Protein AF-A0A6C0D1B6-F1 (afdb_monomer)

Mean predicted aligned error: 4.06 Å

Foldseek 3Di:
DALALVLLVCLLVLLLVLLVVLCVLDPDLLSVLVSVLLNLLSVLSVLQNQQRVCVVLDPSQQVSLVSNVCSLLCSLVSSLVSLLVVQPPAPVVLNVVLVVLVVVSVVLVVVLVVVDDRDRHWDADPLFSGIDSCSVVSSPCNVVSSLVSNLSSLCSRRPPNVLSVVVNVLVVVLQVVQVVPGVGHRDHSSSNSSNVVSVVSSCVCVVVVDDD

Sequence (212 aa):
MCVNDTTSLAAFICGIFTIIAMIIIIPSPTIIAIGLIWLWVLFMQLSEYLIWIDQKCGKVNNLGTNMALIFNLTQPIFAYLVLINISTNIPVVYKYSATSVILLYICTILYQMNNNSKFTCIKPSDKCIGLNLDWWNKFKNSGFIYLITLLAIILLLVRPMSIAIFSSLFIIIALLISMKFYSCNSPSMWCLLVVVYPLFLTLFVKILKIKV

Structure (mmCIF, N/CA/C/O backbone):
data_AF-A0A6C0D1B6-F1
#
_entry.id   AF-A0A6C0D1B6-F1
#
loop_
_atom_site.group_PDB
_atom_site.id
_atom_site.type_symbol
_atom_site.label_atom_id
_atom_site.label_alt_id
_atom_site.label_comp_id
_atom_site.label_asym_id
_atom_site.label_entity_id
_atom_site.label_seq_id
_atom_site.pdbx_PDB_ins_code
_atom_site.Cartn_x
_atom_site.Cartn_y
_atom_site.Cartn_z
_atom_site.occupancy
_atom_site.B_iso_or_equiv
_atom_site.auth_seq_id
_atom_site.auth_comp_id
_atom_site.auth_asym_id
_atom_site.auth_atom_id
_atom_site.pdbx_PDB_model_num
ATOM 1 N N . MET A 1 1 ? -12.406 -1.919 5.601 1.00 77.25 1 MET A N 1
ATOM 2 C CA . MET A 1 1 ? -11.834 -2.886 6.475 1.00 77.25 1 MET A CA 1
ATOM 3 C C . MET A 1 1 ? -12.829 -4.007 6.443 1.00 77.25 1 MET A C 1
ATOM 5 O O . MET A 1 1 ? -14.019 -3.778 6.187 1.00 77.25 1 MET A O 1
ATOM 9 N N . CYS A 1 2 ? -12.320 -5.216 6.514 1.00 83.94 2 CYS A N 1
ATOM 10 C CA . CYS A 1 2 ? -13.112 -6.417 6.430 1.00 83.94 2 CYS A CA 1
ATOM 11 C C . CYS A 1 2 ? -14.216 -6.400 7.500 1.00 83.94 2 CYS A C 1
ATOM 13 O O . CYS A 1 2 ? -14.115 -5.739 8.539 1.00 83.94 2 CYS A O 1
ATOM 15 N N . VAL A 1 3 ? -15.292 -7.122 7.208 1.00 87.62 3 VAL A N 1
ATOM 16 C CA . VAL A 1 3 ? -16.529 -7.112 8.000 1.00 87.62 3 VAL A CA 1
ATOM 17 C C . VAL A 1 3 ? -16.472 -8.001 9.244 1.00 87.62 3 VAL A C 1
ATOM 19 O O . VAL A 1 3 ? -17.311 -7.853 10.120 1.00 87.62 3 VAL A O 1
ATOM 22 N N . ASN A 1 4 ? -15.512 -8.927 9.320 1.00 90.56 4 ASN A N 1
ATOM 23 C CA . ASN A 1 4 ? -15.282 -9.811 10.463 1.00 90.56 4 ASN A CA 1
ATOM 24 C C . ASN A 1 4 ? -13.862 -10.407 10.419 1.00 90.56 4 ASN A C 1
ATOM 26 O O . ASN A 1 4 ? -13.153 -10.275 9.414 1.00 90.56 4 ASN A O 1
ATOM 30 N N . ASP A 1 5 ? -13.481 -11.088 11.501 1.00 94.44 5 ASP A N 1
ATOM 31 C CA . ASP A 1 5 ? -12.221 -11.824 11.665 1.00 94.44 5 ASP A CA 1
ATOM 32 C C . ASP A 1 5 ? -11.971 -12.833 10.540 1.00 94.44 5 ASP A C 1
ATOM 34 O O . ASP A 1 5 ? -10.889 -12.865 9.953 1.00 94.44 5 ASP A O 1
ATOM 38 N N . THR A 1 6 ? -12.987 -13.625 10.203 1.00 95.19 6 THR A N 1
ATOM 39 C CA . THR A 1 6 ? -12.889 -14.702 9.215 1.00 95.19 6 THR A CA 1
ATOM 40 C C . THR A 1 6 ? -12.554 -14.141 7.833 1.00 95.19 6 THR A C 1
ATOM 42 O O . THR A 1 6 ? -11.679 -14.658 7.141 1.00 95.19 6 THR A O 1
ATOM 45 N N . THR A 1 7 ? -13.191 -13.033 7.452 1.00 92.44 7 THR A N 1
ATOM 46 C CA . THR A 1 7 ? -12.945 -12.345 6.178 1.00 92.44 7 THR A CA 1
ATOM 47 C C . THR A 1 7 ? -11.564 -11.694 6.168 1.00 92.44 7 THR A C 1
ATOM 49 O O . THR A 1 7 ? -10.870 -11.786 5.158 1.00 92.44 7 THR A O 1
ATOM 52 N N . SER A 1 8 ? -11.132 -11.080 7.277 1.00 93.94 8 SER A N 1
ATOM 53 C CA . SER A 1 8 ? -9.774 -10.531 7.413 1.00 93.94 8 SER A CA 1
ATOM 54 C C . SER A 1 8 ? -8.702 -11.600 7.224 1.00 93.94 8 SER A C 1
ATOM 56 O O . SER A 1 8 ? -7.784 -11.418 6.423 1.00 93.94 8 SER A O 1
ATOM 58 N N . LEU A 1 9 ? -8.834 -12.735 7.912 1.00 96.19 9 LEU A N 1
ATOM 59 C CA . LEU A 1 9 ? -7.864 -13.823 7.828 1.00 96.19 9 LEU A CA 1
ATOM 60 C C . LEU A 1 9 ? -7.874 -14.488 6.446 1.00 96.19 9 LEU A C 1
ATOM 62 O O . LEU A 1 9 ? -6.811 -14.726 5.873 1.00 96.19 9 LEU A O 1
ATOM 66 N N . ALA A 1 10 ? -9.058 -14.737 5.881 1.00 96.19 10 ALA A N 1
ATOM 67 C CA . ALA A 1 10 ? -9.187 -15.291 4.537 1.00 96.19 10 ALA A CA 1
ATOM 68 C C . ALA A 1 10 ? -8.564 -14.361 3.486 1.00 96.19 10 ALA A C 1
ATOM 70 O O . ALA A 1 10 ? -7.787 -14.818 2.650 1.00 96.19 10 ALA A O 1
ATOM 71 N N . ALA A 1 11 ? -8.831 -13.052 3.558 1.00 95.12 11 ALA A N 1
ATOM 72 C CA . ALA A 1 11 ? -8.231 -12.073 2.658 1.00 95.12 11 ALA A CA 1
ATOM 73 C C . ALA A 1 11 ? -6.703 -12.029 2.795 1.00 95.12 11 ALA A C 1
ATOM 75 O O . ALA A 1 11 ? -6.011 -11.981 1.781 1.00 95.12 11 ALA A O 1
ATOM 76 N N . PHE A 1 12 ? -6.172 -12.116 4.020 1.00 96.62 12 PHE A N 1
ATOM 77 C CA . PHE A 1 12 ? -4.731 -12.204 4.264 1.00 96.62 12 PHE A CA 1
ATOM 78 C C . PHE A 1 12 ? -4.114 -13.443 3.595 1.00 96.62 12 PHE A C 1
ATOM 80 O O . PHE A 1 12 ? -3.185 -13.328 2.798 1.00 96.62 12 PHE A O 1
ATOM 87 N N . ILE A 1 13 ? -4.665 -14.630 3.851 1.00 97.38 13 ILE A N 1
ATOM 88 C CA . ILE A 1 13 ? -4.135 -15.894 3.319 1.00 97.38 13 ILE A CA 1
ATOM 89 C C . ILE A 1 13 ? -4.261 -15.941 1.789 1.00 97.38 13 ILE A C 1
ATOM 91 O O . ILE A 1 13 ? -3.277 -16.190 1.089 1.00 97.38 13 ILE A O 1
ATOM 95 N N . CYS A 1 14 ? -5.447 -15.659 1.244 1.00 97.50 14 CYS A N 1
ATOM 96 C CA . CYS A 1 14 ? -5.674 -15.647 -0.202 1.00 97.50 14 CYS A CA 1
ATOM 97 C C . CYS A 1 14 ? -4.847 -14.560 -0.904 1.00 97.50 14 CYS A C 1
ATOM 99 O O . CYS A 1 14 ? -4.352 -14.784 -2.010 1.00 97.50 14 CYS A O 1
ATOM 101 N N . GLY A 1 15 ? -4.652 -13.402 -0.270 1.00 96.81 15 GLY A N 1
ATOM 102 C CA . GLY A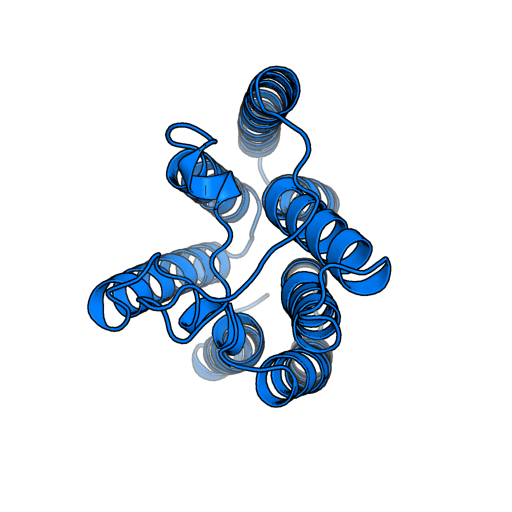 1 15 ? -3.782 -12.341 -0.772 1.00 96.81 15 GLY A CA 1
ATOM 103 C C . GLY A 1 15 ? -2.337 -12.813 -0.935 1.00 96.81 15 GLY A C 1
ATOM 104 O O . GLY A 1 15 ? -1.746 -12.605 -1.991 1.00 96.81 15 GLY A O 1
ATOM 105 N N . ILE A 1 16 ? -1.787 -13.538 0.047 1.00 97.81 16 ILE A N 1
ATOM 106 C CA . ILE A 1 16 ? -0.429 -14.096 -0.047 1.00 97.81 16 ILE A CA 1
ATOM 107 C C . ILE A 1 16 ? -0.332 -15.034 -1.252 1.00 97.81 16 ILE A C 1
ATOM 109 O O . ILE A 1 16 ? 0.562 -14.879 -2.086 1.00 97.81 16 ILE A O 1
ATOM 113 N N . PHE A 1 17 ? -1.271 -15.974 -1.384 1.00 98.06 17 PHE A N 1
ATOM 114 C CA . PHE A 1 17 ? -1.255 -16.935 -2.488 1.00 98.06 17 PHE A CA 1
ATOM 115 C C . PHE A 1 17 ? -1.381 -16.266 -3.858 1.00 98.06 17 PHE A C 1
ATOM 117 O O . PHE A 1 17 ? -0.645 -16.618 -4.777 1.00 98.06 17 PHE A O 1
ATOM 124 N N . THR A 1 18 ? -2.275 -15.287 -4.002 1.00 97.81 18 THR A N 1
ATOM 125 C CA . THR A 1 18 ? -2.476 -14.576 -5.276 1.00 97.81 18 THR A CA 1
ATOM 126 C C . THR A 1 18 ? -1.274 -13.707 -5.651 1.00 97.81 18 THR A C 1
ATOM 128 O O . THR A 1 18 ? -0.894 -13.681 -6.824 1.00 97.81 18 THR A O 1
ATOM 131 N N . ILE A 1 19 ? -0.612 -13.066 -4.680 1.00 98.12 19 ILE A N 1
ATOM 132 C CA . ILE A 1 19 ? 0.639 -12.322 -4.901 1.00 98.12 19 ILE A CA 1
ATOM 133 C C . ILE A 1 19 ? 1.769 -13.265 -5.329 1.00 98.12 19 ILE A C 1
ATOM 135 O O . ILE A 1 19 ? 2.443 -12.997 -6.324 1.00 98.12 19 ILE A O 1
ATOM 139 N N . ILE A 1 20 ? 1.965 -14.380 -4.617 1.00 98.12 20 ILE A N 1
ATOM 140 C CA . ILE A 1 20 ? 3.001 -15.369 -4.956 1.00 98.12 20 ILE A CA 1
ATOM 141 C C . ILE A 1 20 ? 2.746 -15.945 -6.353 1.00 98.12 20 ILE A C 1
ATOM 143 O O . ILE A 1 20 ? 3.666 -16.002 -7.170 1.00 98.12 20 ILE A O 1
ATOM 147 N N . ALA A 1 21 ? 1.500 -16.310 -6.663 1.00 97.94 21 ALA A N 1
ATOM 148 C CA . ALA A 1 21 ? 1.124 -16.817 -7.979 1.00 97.94 21 ALA A CA 1
ATOM 149 C C . ALA A 1 21 ? 1.440 -15.803 -9.091 1.00 97.94 21 ALA A C 1
ATOM 151 O O . ALA A 1 21 ? 2.049 -16.172 -10.093 1.00 97.94 21 ALA A O 1
ATOM 152 N N . MET A 1 22 ? 1.102 -14.523 -8.902 1.00 97.94 22 MET A N 1
ATOM 153 C CA . MET A 1 22 ? 1.426 -13.457 -9.858 1.00 97.94 22 MET A CA 1
ATOM 154 C C . MET A 1 22 ? 2.938 -13.360 -10.121 1.00 97.94 22 MET A C 1
ATOM 156 O O . MET A 1 22 ? 3.352 -13.295 -11.280 1.00 97.94 22 MET A O 1
ATOM 160 N N . ILE A 1 23 ? 3.760 -13.393 -9.065 1.00 97.94 23 ILE A N 1
ATOM 161 C CA . ILE A 1 23 ? 5.227 -13.324 -9.174 1.00 97.94 23 ILE A CA 1
ATOM 162 C C . ILE A 1 23 ? 5.785 -14.530 -9.942 1.00 97.94 23 ILE A C 1
ATOM 164 O O . ILE A 1 23 ? 6.653 -14.359 -10.796 1.00 97.94 23 ILE A O 1
ATOM 168 N N . ILE A 1 24 ? 5.274 -15.737 -9.680 1.00 97.88 24 ILE A N 1
ATOM 169 C CA . ILE A 1 24 ? 5.709 -16.962 -10.370 1.00 97.88 24 ILE A CA 1
ATOM 170 C C . ILE A 1 24 ? 5.309 -16.937 -11.854 1.00 97.88 24 ILE A C 1
ATOM 172 O O . ILE A 1 24 ? 6.081 -17.354 -12.715 1.00 97.88 24 ILE A O 1
ATOM 176 N N . ILE A 1 25 ? 4.107 -16.448 -12.174 1.00 97.56 25 ILE A N 1
ATOM 177 C CA . ILE A 1 25 ? 3.553 -16.469 -13.538 1.00 97.56 25 ILE A CA 1
ATOM 178 C C . ILE A 1 25 ? 4.177 -15.385 -14.439 1.00 97.56 25 ILE A C 1
ATOM 180 O O . ILE A 1 25 ? 4.249 -15.565 -15.667 1.00 97.56 25 ILE A O 1
ATOM 184 N N . ILE A 1 26 ? 4.595 -14.255 -13.857 1.00 96.69 26 ILE A N 1
ATOM 185 C CA . ILE A 1 26 ? 5.182 -13.103 -14.560 1.00 96.69 26 ILE A CA 1
ATOM 186 C C . ILE A 1 26 ? 6.439 -12.631 -13.807 1.00 96.69 26 ILE A C 1
ATOM 188 O O . ILE A 1 26 ? 6.436 -11.560 -13.196 1.00 96.69 26 ILE A O 1
ATOM 192 N N . PRO A 1 27 ? 7.525 -13.417 -13.826 1.00 95.25 27 PRO A N 1
ATOM 193 C CA . PRO A 1 27 ? 8.724 -13.076 -13.078 1.00 95.25 27 PRO A CA 1
ATOM 194 C C . PRO A 1 27 ? 9.447 -11.907 -13.756 1.00 95.25 27 PRO A C 1
ATOM 196 O O . PRO A 1 27 ? 10.156 -12.080 -14.745 1.00 95.25 27 PRO A O 1
ATOM 199 N N . SER A 1 28 ? 9.269 -10.700 -13.221 1.00 96.06 28 SER A N 1
ATOM 200 C CA . SER A 1 28 ? 10.048 -9.519 -13.596 1.00 96.06 28 SER A CA 1
ATOM 201 C C . SER A 1 28 ? 10.300 -8.622 -12.378 1.00 96.06 28 SER A C 1
ATOM 203 O O . SER A 1 28 ? 9.510 -8.653 -11.426 1.00 96.06 28 SER A O 1
ATOM 205 N N . PRO A 1 29 ? 11.361 -7.791 -12.380 1.00 96.25 29 PRO A N 1
ATOM 206 C CA . PRO A 1 29 ? 11.658 -6.895 -11.261 1.00 96.25 29 PRO A CA 1
ATOM 207 C C . PRO A 1 29 ? 10.483 -5.980 -10.893 1.00 96.25 29 PRO A C 1
ATOM 209 O O . PRO A 1 29 ? 10.193 -5.800 -9.711 1.00 96.25 29 PRO A O 1
ATOM 212 N N . THR A 1 30 ? 9.756 -5.461 -11.890 1.00 96.19 30 THR A N 1
ATOM 213 C CA . THR A 1 30 ? 8.562 -4.633 -11.670 1.00 96.19 30 THR A CA 1
ATOM 214 C C . THR A 1 30 ? 7.441 -5.413 -10.990 1.00 96.19 30 THR A C 1
ATOM 216 O O . THR A 1 30 ? 6.845 -4.910 -10.040 1.00 96.19 30 THR A O 1
ATOM 219 N N . ILE A 1 31 ? 7.141 -6.637 -11.439 1.00 97.50 31 ILE A N 1
ATOM 220 C CA . ILE A 1 31 ? 6.068 -7.443 -10.834 1.00 97.50 31 ILE A CA 1
ATOM 221 C C . ILE A 1 31 ? 6.434 -7.870 -9.416 1.00 97.50 31 ILE A C 1
ATOM 223 O O . ILE A 1 31 ? 5.578 -7.824 -8.536 1.00 97.50 31 ILE A O 1
ATOM 227 N N . ILE A 1 32 ? 7.699 -8.218 -9.169 1.00 98.00 32 ILE A N 1
ATOM 228 C CA . ILE A 1 32 ? 8.194 -8.528 -7.822 1.00 98.00 32 ILE A CA 1
ATOM 229 C C . ILE A 1 32 ? 8.024 -7.310 -6.912 1.00 98.00 32 ILE A C 1
ATOM 231 O O . ILE A 1 32 ? 7.455 -7.436 -5.831 1.00 98.00 32 ILE A O 1
ATOM 235 N N . ALA A 1 33 ? 8.442 -6.124 -7.359 1.00 98.00 33 ALA A N 1
ATOM 236 C CA . ALA A 1 33 ? 8.269 -4.887 -6.604 1.00 98.00 33 ALA A CA 1
ATOM 237 C C . ALA A 1 33 ? 6.796 -4.594 -6.288 1.00 98.00 33 ALA A C 1
ATOM 239 O O . ALA A 1 33 ? 6.455 -4.324 -5.139 1.00 98.00 33 ALA A O 1
ATOM 240 N N . ILE A 1 34 ? 5.911 -4.698 -7.283 1.00 97.56 34 ILE A N 1
ATOM 241 C CA . ILE A 1 34 ? 4.466 -4.539 -7.086 1.00 97.56 34 ILE A CA 1
ATOM 242 C C . ILE A 1 34 ? 3.948 -5.576 -6.083 1.00 97.56 34 ILE A C 1
ATOM 244 O O . ILE A 1 34 ? 3.215 -5.220 -5.165 1.00 97.56 34 ILE A O 1
ATOM 248 N N . GLY A 1 35 ? 4.362 -6.837 -6.203 1.00 97.88 35 GLY A N 1
ATOM 249 C CA . GLY A 1 35 ? 3.992 -7.901 -5.273 1.00 97.88 35 GLY A CA 1
ATOM 250 C C . GLY A 1 35 ? 4.428 -7.613 -3.835 1.00 97.88 35 GLY A C 1
ATOM 251 O O . GLY A 1 35 ? 3.624 -7.770 -2.921 1.00 97.88 35 GLY A O 1
ATOM 252 N N . LEU A 1 36 ? 5.648 -7.109 -3.626 1.00 98.12 36 LEU A N 1
ATOM 253 C CA . LEU A 1 36 ? 6.135 -6.691 -2.305 1.00 98.12 36 LEU A CA 1
ATOM 254 C C . LEU A 1 36 ? 5.315 -5.528 -1.731 1.00 98.12 36 LEU A C 1
ATOM 256 O O . LEU A 1 36 ? 4.995 -5.529 -0.544 1.00 98.12 36 LEU A O 1
ATOM 260 N N . ILE A 1 37 ? 4.938 -4.555 -2.563 1.00 97.81 37 ILE A N 1
ATOM 261 C CA . ILE A 1 37 ? 4.090 -3.429 -2.145 1.00 97.81 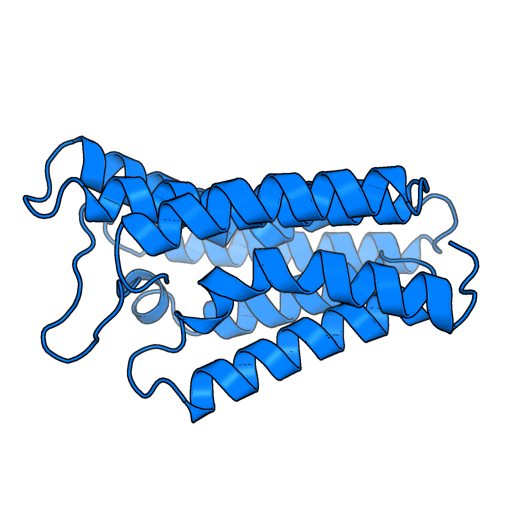37 ILE A CA 1
ATOM 262 C C . ILE A 1 37 ? 2.710 -3.927 -1.726 1.00 97.81 37 ILE A C 1
ATOM 264 O O . ILE A 1 37 ? 2.215 -3.544 -0.669 1.00 97.81 37 ILE A O 1
ATOM 268 N N . TRP A 1 38 ? 2.097 -4.814 -2.508 1.00 96.62 38 TRP A N 1
ATOM 269 C CA . TRP A 1 38 ? 0.803 -5.394 -2.149 1.00 96.62 38 TRP A CA 1
ATOM 270 C C . TRP A 1 38 ? 0.882 -6.302 -0.930 1.00 96.62 38 TRP A C 1
ATOM 272 O O . TRP A 1 38 ? -0.058 -6.313 -0.143 1.00 96.62 38 TRP A O 1
ATOM 282 N N . LEU A 1 39 ? 2.006 -6.984 -0.712 1.00 97.06 39 LEU A N 1
ATOM 283 C CA . LEU A 1 39 ? 2.246 -7.729 0.519 1.00 97.06 39 LEU A CA 1
ATOM 284 C C . LEU A 1 39 ? 2.307 -6.785 1.730 1.00 97.06 39 LEU A C 1
ATOM 286 O O . LEU A 1 39 ? 1.7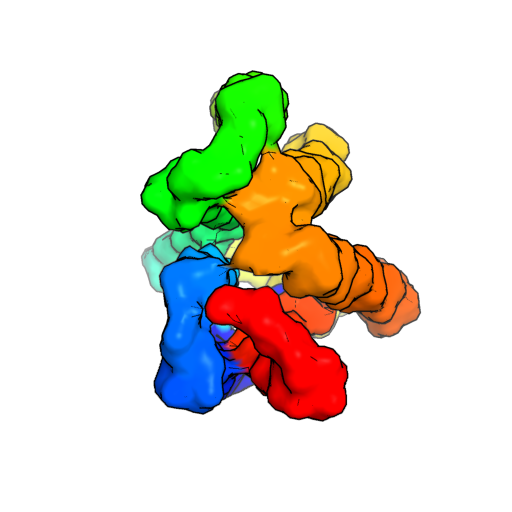61 -7.106 2.780 1.00 97.06 39 LEU A O 1
ATOM 290 N N . TRP A 1 40 ? 2.895 -5.593 1.578 1.00 97.50 40 TRP A N 1
ATOM 291 C CA . TRP A 1 40 ? 2.863 -4.558 2.616 1.00 97.50 40 TRP A CA 1
ATOM 292 C C . TRP A 1 40 ? 1.441 -4.063 2.901 1.00 97.50 40 TRP A C 1
ATOM 294 O O . TRP A 1 40 ? 1.041 -3.962 4.060 1.00 97.50 40 TRP A O 1
ATOM 304 N N . VAL A 1 41 ? 0.651 -3.803 1.853 1.00 95.31 41 VAL A N 1
ATOM 305 C CA . VAL A 1 41 ? -0.774 -3.449 1.992 1.00 95.31 41 VAL A CA 1
ATOM 306 C C . VAL A 1 41 ? -1.536 -4.568 2.712 1.00 95.31 41 VAL A C 1
ATOM 308 O O . VAL A 1 41 ? -2.354 -4.282 3.583 1.00 95.31 41 VAL A O 1
ATOM 311 N N . LEU A 1 42 ? -1.222 -5.830 2.405 1.00 95.81 42 LEU A N 1
ATOM 312 C CA . LEU A 1 42 ? -1.882 -7.021 2.937 1.00 95.81 42 LEU A CA 1
ATOM 313 C C . LEU A 1 42 ? -1.734 -7.185 4.458 1.00 95.81 42 LEU A C 1
ATOM 315 O O . LEU A 1 42 ? -2.613 -7.743 5.113 1.00 95.81 42 LEU A O 1
ATOM 319 N N . PHE A 1 43 ? -0.665 -6.661 5.063 1.00 96.31 43 PHE A N 1
ATOM 320 C CA . PHE A 1 43 ? -0.527 -6.657 6.525 1.00 96.31 43 PHE A CA 1
ATOM 321 C C . PHE A 1 43 ? -1.618 -5.841 7.237 1.00 96.31 43 PHE A C 1
ATOM 323 O O . PHE A 1 43 ? -1.857 -6.039 8.436 1.00 96.31 43 PHE A O 1
ATOM 330 N N . MET A 1 44 ? -2.342 -4.977 6.517 1.00 93.31 44 MET A N 1
ATOM 331 C CA . MET A 1 44 ? -3.545 -4.343 7.047 1.00 93.31 44 MET A CA 1
ATOM 332 C C . MET A 1 44 ? -4.611 -5.386 7.411 1.00 93.31 44 MET A C 1
ATOM 334 O O . MET A 1 44 ? -5.176 -5.312 8.497 1.00 93.31 44 MET A O 1
ATOM 338 N N . GLN A 1 45 ? -4.842 -6.402 6.577 1.00 94.94 45 GLN A N 1
ATOM 339 C CA . GLN A 1 45 ? -5.836 -7.453 6.825 1.00 94.94 45 GLN A CA 1
ATOM 340 C C . GLN A 1 45 ? -5.468 -8.291 8.056 1.00 94.94 45 GLN A C 1
ATOM 342 O O . GLN A 1 45 ? -6.341 -8.621 8.857 1.00 94.94 45 GLN A O 1
ATOM 347 N N . LEU A 1 46 ? -4.175 -8.561 8.275 1.00 96.31 46 LEU A N 1
ATOM 348 C CA . LEU A 1 46 ? -3.711 -9.191 9.516 1.00 96.31 46 LEU A CA 1
ATOM 349 C C . LEU A 1 46 ? -3.989 -8.302 10.737 1.00 96.31 46 LEU A C 1
ATOM 351 O O . LEU A 1 46 ? -4.448 -8.784 11.770 1.00 96.31 46 LEU A O 1
ATOM 355 N N . SER A 1 47 ? -3.746 -6.998 10.611 1.00 95.81 47 SER A N 1
ATOM 356 C CA . SER A 1 47 ? -4.002 -6.032 11.683 1.00 95.81 47 SER A CA 1
ATOM 357 C C . SER A 1 47 ? -5.491 -5.971 12.048 1.00 95.81 47 SER A C 1
ATOM 359 O O . SER A 1 47 ? -5.840 -5.937 13.226 1.00 95.81 47 SER A O 1
ATOM 361 N N . GLU A 1 48 ? -6.377 -6.028 11.053 1.00 93.94 48 GLU A N 1
ATOM 362 C CA . GLU A 1 48 ? -7.830 -6.100 11.258 1.00 93.94 48 GLU A CA 1
ATOM 363 C C . GLU A 1 48 ? -8.272 -7.396 11.923 1.00 93.94 48 GLU A C 1
ATOM 365 O O . GLU A 1 48 ? -9.124 -7.356 12.807 1.00 93.94 48 GLU A O 1
ATOM 370 N N . TYR A 1 49 ? -7.683 -8.530 11.541 1.00 96.25 49 TYR A N 1
ATOM 371 C CA . TYR A 1 49 ? -7.950 -9.805 12.201 1.00 96.25 49 TYR A CA 1
ATOM 372 C C . TYR A 1 49 ? -7.636 -9.720 13.703 1.00 96.25 49 TYR A C 1
ATOM 374 O O . TYR A 1 49 ? -8.480 -10.076 14.525 1.00 96.25 49 TYR A O 1
ATOM 382 N N . LEU A 1 50 ? -6.474 -9.161 14.070 1.00 96.75 50 LEU A N 1
ATOM 383 C CA . LEU A 1 50 ? -6.091 -8.955 15.474 1.00 96.75 50 LEU A CA 1
ATOM 384 C C . LEU A 1 50 ? -7.068 -8.036 16.223 1.00 96.75 50 LEU A C 1
ATOM 386 O O . LEU A 1 50 ? -7.377 -8.278 17.389 1.00 96.75 50 LEU A O 1
ATOM 390 N N . ILE A 1 51 ? -7.579 -6.995 15.561 1.00 95.31 51 ILE A N 1
ATOM 391 C CA . ILE A 1 51 ? -8.614 -6.126 16.133 1.00 95.31 51 ILE A CA 1
ATOM 392 C C . ILE A 1 51 ? -9.898 -6.930 16.370 1.00 95.31 51 ILE A C 1
ATOM 394 O O . ILE A 1 51 ? -10.463 -6.874 17.464 1.00 95.31 51 ILE A O 1
ATOM 398 N N . TRP A 1 52 ? -10.353 -7.705 15.382 1.00 94.75 52 TRP A N 1
ATOM 399 C CA . TRP A 1 52 ? -11.602 -8.466 15.456 1.00 94.75 52 TRP A CA 1
ATOM 400 C C . TRP A 1 52 ? -11.620 -9.520 16.564 1.00 94.75 52 TRP A C 1
ATOM 402 O O . TRP A 1 52 ? -12.625 -9.623 17.264 1.00 94.75 52 TRP A O 1
ATOM 412 N N . ILE A 1 53 ? -10.519 -10.238 16.789 1.00 96.62 53 ILE A N 1
ATOM 413 C CA . ILE A 1 53 ? -10.459 -11.272 17.838 1.00 96.62 53 ILE A CA 1
ATOM 414 C C . ILE A 1 53 ? -10.434 -10.703 19.269 1.00 96.62 53 ILE A C 1
ATOM 416 O O . ILE A 1 53 ? -10.612 -11.447 20.232 1.00 96.62 53 ILE A O 1
ATOM 420 N N . ASP A 1 54 ? -10.245 -9.389 19.432 1.00 96.00 54 ASP A N 1
ATOM 421 C CA . ASP A 1 54 ? -10.206 -8.711 20.732 1.00 96.00 54 ASP A CA 1
ATOM 422 C C . ASP A 1 54 ? -11.088 -7.448 20.750 1.00 96.00 54 ASP A C 1
ATOM 424 O O . ASP A 1 54 ? -10.633 -6.309 20.827 1.00 96.00 54 ASP A O 1
ATOM 428 N N . GLN A 1 55 ? -12.409 -7.623 20.733 1.00 94.00 55 GLN A N 1
ATOM 429 C CA . GLN A 1 55 ? -13.355 -6.498 20.835 1.00 94.00 55 GLN A CA 1
ATOM 430 C C . GLN A 1 55 ? -13.478 -5.900 22.250 1.00 94.00 55 GLN A C 1
ATOM 432 O O . GLN A 1 55 ? -14.173 -4.897 22.459 1.00 94.00 55 GLN A O 1
ATOM 437 N N . LYS A 1 56 ? -12.775 -6.466 23.241 1.00 93.88 56 LYS A N 1
ATOM 438 C CA . LYS A 1 56 ? -12.710 -5.936 24.614 1.00 93.88 56 LYS A CA 1
ATOM 439 C C . LYS A 1 56 ? -11.684 -4.802 24.764 1.00 93.88 56 LYS A C 1
ATOM 441 O O . LYS A 1 56 ? -11.527 -4.298 25.871 1.00 93.88 56 LYS A O 1
ATOM 446 N N . CYS A 1 57 ? -11.045 -4.362 23.673 1.00 91.94 57 CYS A N 1
ATOM 447 C CA . CYS A 1 57 ? -9.936 -3.398 23.691 1.00 91.94 57 CYS A CA 1
ATOM 448 C C . CYS A 1 57 ? -8.759 -3.859 24.567 1.00 91.94 57 CYS A C 1
ATOM 450 O O . CYS A 1 57 ? -8.159 -3.055 25.283 1.00 91.94 57 CYS A O 1
ATOM 452 N N . GLY A 1 58 ? -8.443 -5.153 24.558 1.00 95.12 58 GLY A N 1
ATOM 453 C CA . GLY A 1 58 ? -7.270 -5.668 25.247 1.00 95.12 58 GLY A CA 1
ATOM 454 C C . GLY A 1 58 ? -5.958 -5.320 24.535 1.00 95.12 58 GLY A C 1
ATOM 455 O O . GLY A 1 58 ? -5.865 -4.459 23.654 1.00 95.12 58 GLY A O 1
ATOM 456 N N . LYS A 1 59 ? -4.890 -6.018 24.937 1.00 95.69 59 LYS A N 1
ATOM 457 C CA . LYS A 1 59 ? -3.548 -5.822 24.365 1.00 95.69 59 LYS A CA 1
ATOM 458 C C . LYS A 1 59 ? -3.491 -6.179 22.878 1.00 95.69 59 LYS A C 1
ATOM 460 O O . LYS A 1 59 ? -2.723 -5.556 22.150 1.00 95.69 59 LYS A O 1
ATOM 465 N N . VAL A 1 60 ? -4.283 -7.159 22.438 1.00 96.81 60 VAL A N 1
ATOM 466 C CA . VAL A 1 60 ? -4.272 -7.644 21.050 1.00 96.81 60 VAL A CA 1
ATOM 467 C C . VAL A 1 60 ? -4.932 -6.619 20.134 1.00 96.81 60 VAL A C 1
ATOM 469 O O . VAL A 1 60 ? -4.371 -6.289 19.092 1.00 96.81 60 VAL A O 1
ATOM 472 N N . ASN A 1 61 ? -6.042 -6.019 20.569 1.00 95.38 61 ASN A N 1
ATOM 473 C CA . ASN A 1 61 ? -6.676 -4.924 19.836 1.00 95.38 61 ASN A CA 1
ATOM 474 C C . ASN A 1 61 ? -5.750 -3.717 19.703 1.00 95.38 61 ASN A C 1
ATOM 476 O O . ASN A 1 61 ? -5.597 -3.177 18.611 1.00 95.38 61 ASN A O 1
ATOM 480 N N . ASN A 1 62 ? -5.106 -3.310 20.800 1.00 94.69 62 ASN A N 1
ATOM 481 C CA . ASN A 1 62 ? -4.183 -2.178 20.782 1.00 94.69 62 ASN A CA 1
ATOM 482 C C . ASN A 1 62 ? -2.989 -2.451 19.849 1.00 94.69 62 ASN A C 1
ATOM 484 O O . ASN A 1 62 ? -2.586 -1.583 19.076 1.00 94.69 62 ASN A O 1
ATOM 488 N N . LEU A 1 63 ? -2.454 -3.677 19.854 1.00 95.69 63 LEU A N 1
ATOM 489 C CA . LEU A 1 63 ? -1.425 -4.087 18.900 1.00 95.69 63 LEU A CA 1
ATOM 490 C C . LEU A 1 63 ? -1.934 -3.993 17.453 1.00 95.69 63 LEU A C 1
ATOM 492 O O . LEU A 1 63 ? -1.302 -3.325 16.639 1.00 95.69 63 LEU A O 1
ATOM 496 N N . GLY A 1 64 ? -3.090 -4.592 17.150 1.00 95.56 64 GLY A N 1
ATOM 497 C CA . GLY A 1 64 ? -3.693 -4.552 15.815 1.00 95.56 64 GLY A CA 1
ATOM 498 C C . GLY A 1 64 ? -4.006 -3.128 15.346 1.00 95.56 64 GLY A C 1
ATOM 499 O O . GLY A 1 64 ? -3.727 -2.779 14.206 1.00 95.56 64 GLY A O 1
ATOM 500 N N . THR A 1 65 ? -4.483 -2.268 16.243 1.00 94.06 65 THR A N 1
ATOM 501 C CA . THR A 1 65 ? -4.735 -0.835 16.016 1.00 94.06 65 THR A CA 1
ATOM 502 C C . THR A 1 65 ? -3.451 -0.108 15.610 1.00 94.06 65 THR A C 1
ATOM 504 O O . THR A 1 65 ? -3.424 0.585 14.593 1.00 94.06 65 THR A O 1
ATOM 507 N N . ASN A 1 66 ? -2.360 -0.297 16.357 1.00 93.69 66 ASN A N 1
ATOM 508 C CA . ASN A 1 66 ? -1.078 0.333 16.038 1.00 93.69 66 ASN A CA 1
ATOM 509 C C . ASN A 1 66 ? -0.469 -0.220 14.744 1.00 93.69 66 ASN A C 1
ATOM 511 O O . ASN A 1 66 ? 0.037 0.551 13.931 1.00 93.69 66 ASN A O 1
ATOM 515 N N . MET A 1 67 ? -0.546 -1.535 14.524 1.00 95.38 67 MET A N 1
ATOM 516 C CA . MET A 1 67 ? -0.089 -2.159 13.279 1.00 95.38 67 MET A CA 1
ATOM 517 C C . MET A 1 67 ? -0.861 -1.609 12.079 1.00 95.38 67 MET A C 1
ATOM 519 O O . MET A 1 67 ? -0.245 -1.171 11.112 1.00 95.38 67 MET A O 1
ATOM 523 N N . ALA A 1 68 ? -2.190 -1.543 12.167 1.00 93.88 68 ALA A N 1
ATOM 524 C CA . ALA A 1 68 ? -3.047 -0.982 11.130 1.00 93.88 68 ALA A CA 1
ATOM 525 C C . ALA A 1 68 ? -2.671 0.469 10.802 1.00 93.88 68 ALA A C 1
ATOM 527 O O . ALA A 1 68 ? -2.561 0.826 9.630 1.00 93.88 68 ALA A O 1
ATOM 528 N N . LEU A 1 69 ? -2.428 1.298 11.821 1.00 92.56 69 LEU A N 1
ATOM 529 C CA . LEU A 1 69 ? -1.974 2.674 11.630 1.00 92.56 69 LEU A CA 1
ATOM 530 C C . LEU A 1 69 ? -0.624 2.720 10.898 1.00 92.56 69 LEU A C 1
ATOM 532 O O . LEU A 1 69 ? -0.491 3.433 9.904 1.00 92.56 69 LEU A O 1
ATOM 536 N N . ILE A 1 70 ? 0.357 1.936 11.357 1.00 94.38 70 ILE A N 1
ATOM 537 C CA . ILE A 1 70 ? 1.704 1.891 10.777 1.00 94.38 70 ILE A CA 1
ATOM 538 C C . ILE A 1 70 ? 1.643 1.426 9.327 1.00 94.38 70 ILE A C 1
ATOM 540 O O . ILE A 1 70 ? 2.096 2.156 8.446 1.00 94.38 70 ILE A O 1
ATOM 544 N N . PHE A 1 71 ? 1.073 0.250 9.055 1.00 95.31 71 PHE A N 1
ATOM 545 C CA . PHE A 1 71 ? 1.034 -0.305 7.704 1.00 95.31 71 PHE A CA 1
ATOM 546 C C . PHE A 1 71 ? 0.303 0.629 6.749 1.00 95.31 71 PHE A C 1
ATOM 548 O O . PHE A 1 71 ? 0.802 0.874 5.657 1.00 95.31 71 PHE A O 1
ATOM 555 N N . ASN A 1 72 ? -0.817 1.223 7.164 1.00 92.88 72 ASN A N 1
ATOM 556 C CA . ASN A 1 72 ? -1.593 2.101 6.294 1.00 92.88 72 ASN A CA 1
ATOM 557 C C . ASN A 1 72 ? -0.859 3.421 5.989 1.00 92.88 72 ASN A C 1
ATOM 559 O O . ASN A 1 72 ? -0.682 3.777 4.825 1.00 92.88 72 ASN A O 1
ATOM 563 N N . LEU A 1 73 ? -0.325 4.109 7.005 1.00 93.56 73 LEU A N 1
ATOM 564 C CA . LEU A 1 73 ? 0.398 5.372 6.800 1.00 93.56 73 LEU A CA 1
ATOM 565 C C . LEU A 1 73 ? 1.725 5.199 6.053 1.00 93.56 73 LEU A C 1
ATOM 567 O O . LEU A 1 73 ? 2.159 6.109 5.345 1.00 93.56 73 LEU A O 1
ATOM 571 N N . THR A 1 74 ? 2.386 4.053 6.199 1.00 96.44 74 THR A N 1
ATOM 572 C CA . THR A 1 74 ? 3.694 3.804 5.573 1.00 96.44 74 THR A CA 1
ATOM 573 C C . THR A 1 74 ? 3.602 3.206 4.174 1.00 96.44 74 THR A C 1
ATOM 575 O O . THR A 1 74 ? 4.629 3.121 3.508 1.00 96.44 74 THR A O 1
ATOM 578 N N . GLN A 1 75 ? 2.415 2.850 3.673 1.00 96.69 75 GLN A N 1
ATOM 579 C CA . GLN A 1 75 ? 2.245 2.298 2.322 1.00 96.69 75 GLN A CA 1
ATOM 580 C C . GLN A 1 75 ? 2.903 3.148 1.214 1.00 96.69 75 GLN A C 1
ATOM 582 O O . GLN A 1 75 ? 3.670 2.576 0.438 1.00 96.69 75 GLN A O 1
ATOM 587 N N . PRO A 1 76 ? 2.720 4.487 1.137 1.00 98.06 76 PRO A N 1
ATOM 588 C CA . PRO A 1 76 ? 3.398 5.295 0.119 1.00 98.06 76 PRO A CA 1
ATOM 589 C C . PRO A 1 76 ? 4.922 5.332 0.301 1.00 98.06 76 PRO A C 1
ATOM 591 O O . PRO A 1 76 ? 5.662 5.376 -0.681 1.00 98.06 76 PRO A O 1
ATOM 594 N N . ILE A 1 77 ? 5.398 5.276 1.551 1.00 98.44 77 ILE A N 1
ATOM 595 C CA . ILE A 1 77 ? 6.829 5.264 1.889 1.00 98.44 77 ILE A CA 1
ATOM 596 C C . ILE A 1 77 ? 7.450 3.948 1.424 1.00 98.44 77 ILE A C 1
ATOM 598 O O . ILE A 1 77 ? 8.454 3.954 0.717 1.00 98.44 77 ILE A O 1
ATOM 602 N N . PHE A 1 78 ? 6.824 2.823 1.766 1.00 98.44 78 PHE A N 1
ATOM 603 C CA . PHE A 1 78 ? 7.273 1.500 1.356 1.00 98.44 78 PHE A CA 1
ATOM 604 C C . PHE A 1 78 ? 7.234 1.348 -0.170 1.00 98.44 78 PHE A C 1
ATOM 606 O O . PHE A 1 78 ? 8.205 0.883 -0.764 1.00 98.44 78 PHE A O 1
ATOM 613 N N . ALA A 1 79 ? 6.169 1.828 -0.824 1.00 98.44 79 ALA A N 1
ATOM 614 C CA . ALA A 1 79 ? 6.077 1.858 -2.281 1.00 98.44 79 ALA A CA 1
ATOM 615 C C . ALA A 1 79 ? 7.223 2.650 -2.920 1.00 98.44 79 ALA A C 1
ATOM 617 O O . ALA A 1 79 ? 7.868 2.152 -3.841 1.00 98.44 79 ALA A O 1
ATOM 618 N N . TYR A 1 80 ? 7.529 3.843 -2.406 1.00 98.62 80 TYR A N 1
ATOM 619 C CA . TYR A 1 80 ? 8.671 4.629 -2.870 1.00 98.62 80 TYR A CA 1
ATOM 620 C C . TYR A 1 80 ? 9.995 3.870 -2.697 1.00 98.62 80 TYR A C 1
ATOM 622 O O . TYR A 1 80 ? 10.756 3.763 -3.658 1.00 98.62 80 TYR A O 1
ATOM 630 N N . LEU A 1 81 ? 10.252 3.312 -1.509 1.00 98.31 81 LEU A N 1
ATOM 631 C CA . LEU A 1 81 ? 11.496 2.595 -1.209 1.00 98.31 81 LEU A CA 1
ATOM 632 C C . LEU A 1 81 ? 11.692 1.380 -2.117 1.00 98.31 81 LEU A C 1
ATOM 634 O O . LEU A 1 81 ? 12.792 1.157 -2.609 1.00 98.31 81 LEU A O 1
ATOM 638 N N . VAL A 1 82 ? 10.644 0.605 -2.384 1.00 98.19 82 VAL A N 1
ATOM 639 C CA . VAL A 1 82 ? 10.749 -0.548 -3.285 1.00 98.19 82 VAL A CA 1
ATOM 640 C C . VAL A 1 82 ? 10.948 -0.086 -4.734 1.00 98.19 82 VAL A C 1
ATOM 642 O O . VAL A 1 82 ? 11.856 -0.562 -5.418 1.00 98.19 82 VAL A O 1
ATOM 645 N N . LEU A 1 83 ? 10.144 0.871 -5.209 1.00 98.06 83 LEU A N 1
ATOM 646 C CA . LEU A 1 83 ? 10.154 1.279 -6.617 1.00 98.06 83 LEU A CA 1
ATOM 647 C C . LEU A 1 83 ? 11.409 2.055 -7.014 1.00 98.06 83 LEU A C 1
ATOM 649 O O . LEU A 1 83 ? 11.904 1.868 -8.126 1.00 98.06 83 LEU A O 1
ATOM 653 N N . ILE A 1 84 ? 11.964 2.896 -6.137 1.00 97.44 84 ILE A N 1
ATOM 654 C CA . ILE A 1 84 ? 13.162 3.684 -6.466 1.00 97.44 84 ILE A CA 1
ATOM 655 C C . ILE A 1 84 ? 14.372 2.784 -6.762 1.00 97.44 84 ILE A C 1
ATOM 657 O O . ILE A 1 84 ? 15.173 3.108 -7.640 1.00 97.44 84 ILE A O 1
ATOM 661 N N . ASN A 1 85 ? 14.452 1.627 -6.093 1.00 95.25 85 ASN A N 1
ATOM 662 C CA . ASN A 1 85 ? 15.536 0.655 -6.239 1.00 95.25 85 ASN A CA 1
ATOM 663 C C . ASN A 1 85 ? 15.458 -0.157 -7.540 1.00 95.25 85 ASN A C 1
ATOM 665 O O . ASN A 1 85 ? 16.490 -0.569 -8.061 1.00 95.25 85 ASN A O 1
ATOM 669 N N . ILE A 1 86 ? 14.262 -0.358 -8.101 1.00 94.69 86 ILE A N 1
ATOM 670 C CA . ILE A 1 86 ? 14.091 -1.083 -9.375 1.00 94.69 86 ILE A CA 1
ATOM 671 C C . ILE A 1 86 ? 14.019 -0.158 -10.600 1.00 94.69 86 ILE A C 1
ATOM 673 O O . ILE A 1 86 ? 14.126 -0.608 -11.738 1.00 94.69 86 ILE A O 1
ATOM 677 N N . SER A 1 87 ? 13.864 1.150 -10.385 1.00 90.19 87 SER A N 1
ATOM 678 C CA . SER A 1 87 ? 13.674 2.166 -11.427 1.00 90.19 87 SER A CA 1
ATOM 679 C C . SER A 1 87 ? 14.982 2.590 -12.111 1.00 90.19 87 SER A C 1
ATOM 681 O O . SER A 1 87 ? 15.294 3.780 -12.190 1.00 90.19 87 SER A O 1
ATOM 683 N N . THR A 1 88 ? 1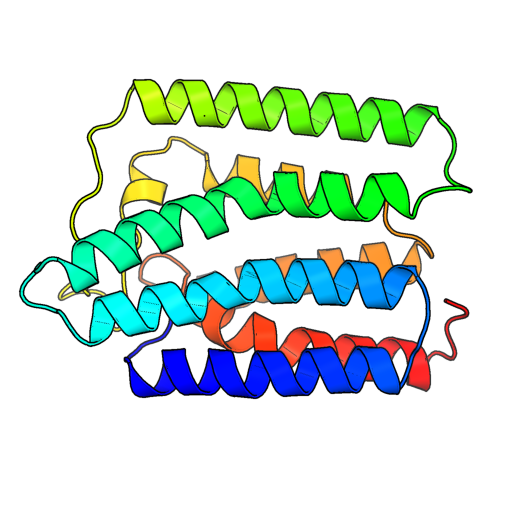5.803 1.658 -12.592 1.00 86.25 88 THR A N 1
ATOM 684 C CA . THR A 1 88 ? 17.135 1.977 -13.150 1.00 86.25 88 THR A CA 1
ATOM 685 C C . THR A 1 88 ? 17.062 2.836 -14.416 1.00 86.25 88 THR A C 1
ATOM 687 O O . THR A 1 88 ? 17.789 3.819 -14.519 1.00 86.25 88 THR A O 1
ATOM 690 N N . ASN A 1 89 ? 16.112 2.549 -15.310 1.00 88.12 89 ASN A N 1
ATOM 691 C CA . ASN A 1 89 ? 15.982 3.196 -16.625 1.00 88.12 89 ASN A CA 1
ATOM 692 C C . ASN A 1 89 ? 15.080 4.446 -16.642 1.00 88.12 89 ASN A C 1
ATOM 694 O O . ASN A 1 89 ? 14.682 4.916 -17.707 1.00 88.12 89 ASN A O 1
ATOM 698 N N . ILE A 1 90 ? 14.699 4.973 -15.475 1.00 93.81 90 ILE A N 1
ATOM 699 C CA . ILE A 1 90 ? 13.822 6.146 -15.382 1.00 93.81 90 ILE A CA 1
ATOM 700 C C . ILE A 1 90 ? 14.666 7.425 -15.333 1.00 93.81 90 ILE A C 1
ATOM 702 O O . ILE A 1 90 ? 15.590 7.490 -14.515 1.00 93.81 90 ILE A O 1
ATOM 706 N N . PRO A 1 91 ? 14.334 8.460 -16.138 1.00 96.19 91 PRO A N 1
ATOM 707 C CA . PRO A 1 91 ? 15.004 9.752 -16.075 1.00 96.19 91 PRO A CA 1
ATOM 708 C C . PRO A 1 91 ? 15.069 10.304 -14.652 1.00 96.19 91 PRO A C 1
ATOM 710 O O . PRO A 1 91 ? 14.086 10.270 -13.908 1.00 96.19 91 PRO A O 1
ATOM 713 N N . VAL A 1 92 ? 16.228 10.854 -14.295 1.00 96.62 92 VAL A N 1
ATOM 714 C CA . VAL A 1 92 ? 16.535 11.320 -12.935 1.00 96.62 92 VAL A CA 1
ATOM 715 C C . VAL A 1 92 ? 15.511 12.344 -12.428 1.00 96.62 92 VAL A C 1
ATOM 717 O O . VAL A 1 92 ? 15.164 12.324 -11.249 1.00 96.62 92 VAL A O 1
ATOM 720 N N . VAL A 1 93 ? 14.947 13.172 -13.316 1.00 97.69 93 VAL A N 1
ATOM 721 C CA . VAL A 1 93 ? 13.908 14.150 -12.956 1.00 97.69 93 VAL A CA 1
ATOM 722 C C . VAL A 1 93 ? 12.705 13.501 -12.263 1.00 97.69 93 VAL A C 1
ATOM 724 O O . VAL A 1 93 ? 12.268 13.998 -11.231 1.00 97.69 93 VAL A O 1
ATOM 727 N N . TYR A 1 94 ? 12.226 12.346 -12.740 1.00 97.75 94 TYR A N 1
ATOM 728 C CA . TYR A 1 94 ? 11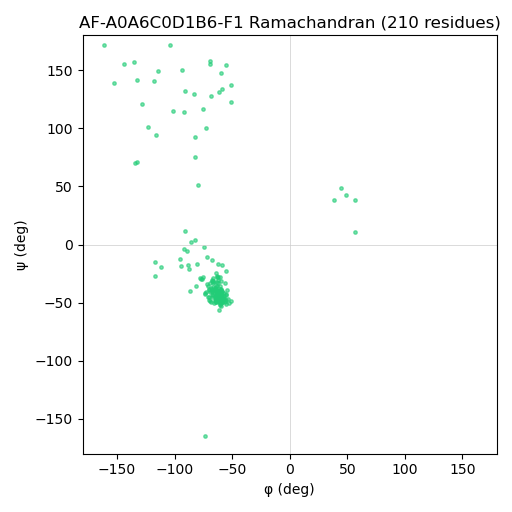.087 11.657 -12.125 1.00 97.75 94 TYR A CA 1
ATOM 729 C C . TYR A 1 94 ? 11.440 11.073 -10.758 1.00 97.75 94 TYR A C 1
ATOM 731 O O . TYR A 1 94 ? 10.589 11.052 -9.870 1.00 97.75 94 TYR A O 1
ATOM 739 N N . LYS A 1 95 ? 12.692 10.633 -10.572 1.00 97.50 95 LYS A N 1
ATOM 740 C CA . LYS A 1 95 ? 13.188 10.171 -9.270 1.00 97.50 95 LYS A CA 1
ATOM 741 C C . LYS A 1 95 ? 13.184 11.315 -8.266 1.00 97.50 95 LYS A C 1
ATOM 743 O O . LYS A 1 95 ? 12.601 11.160 -7.201 1.00 97.50 95 LYS A O 1
ATOM 748 N N . TYR A 1 96 ? 13.733 12.474 -8.636 1.00 98.12 96 TYR A N 1
ATOM 749 C CA . TYR A 1 96 ? 13.702 13.659 -7.778 1.00 98.12 96 TYR A CA 1
ATOM 750 C C . TYR A 1 96 ? 12.277 14.119 -7.480 1.00 98.12 96 TYR A C 1
ATOM 752 O O . TYR A 1 96 ? 11.969 14.376 -6.321 1.00 98.12 96 TYR A O 1
ATOM 760 N N . SER A 1 97 ? 11.382 14.139 -8.472 1.00 98.38 97 SER A N 1
ATOM 761 C CA . SER A 1 97 ? 9.968 14.452 -8.236 1.00 98.38 97 SER A CA 1
ATOM 762 C C . SER A 1 97 ? 9.323 13.477 -7.248 1.00 98.38 97 SER A C 1
ATOM 764 O O . SER A 1 97 ? 8.636 13.914 -6.327 1.00 98.38 97 SER A O 1
ATOM 766 N N . ALA A 1 98 ? 9.571 12.171 -7.388 1.00 98.31 98 ALA A N 1
ATOM 767 C CA . ALA A 1 98 ? 9.053 11.163 -6.464 1.00 98.31 98 ALA A CA 1
ATOM 768 C C . ALA A 1 98 ? 9.614 11.355 -5.045 1.00 98.31 98 ALA A C 1
ATOM 770 O O . ALA A 1 98 ? 8.858 11.301 -4.074 1.00 98.31 98 ALA A O 1
ATOM 771 N N . THR A 1 99 ? 10.912 11.654 -4.922 1.00 98.44 99 THR A N 1
ATOM 772 C CA . THR A 1 99 ? 11.557 11.977 -3.644 1.00 98.44 99 THR A CA 1
ATOM 773 C C . THR A 1 99 ? 10.944 13.225 -3.001 1.00 98.44 99 THR A C 1
ATOM 775 O O . THR A 1 99 ? 10.629 13.212 -1.813 1.00 98.44 99 THR A O 1
ATOM 778 N N . SER A 1 100 ? 10.703 14.295 -3.760 1.00 98.38 100 SER A N 1
ATOM 779 C CA . SER A 1 100 ? 10.055 15.504 -3.235 1.00 98.38 100 SER A CA 1
ATOM 780 C C . SER A 1 100 ? 8.632 15.225 -2.748 1.00 98.38 100 SER A C 1
ATOM 782 O O . SER A 1 100 ? 8.256 15.662 -1.660 1.00 98.38 100 SER A O 1
ATOM 784 N N . VAL A 1 101 ? 7.854 14.456 -3.519 1.00 98.38 101 VAL A N 1
ATOM 785 C CA . VAL A 1 101 ? 6.484 14.065 -3.156 1.00 98.38 101 VAL A CA 1
ATOM 786 C C . VAL A 1 101 ? 6.463 13.247 -1.862 1.00 98.38 101 VAL A C 1
ATOM 788 O O . VAL A 1 101 ? 5.643 13.528 -0.985 1.00 98.38 101 VAL A O 1
ATOM 791 N N . ILE A 1 102 ? 7.364 12.269 -1.700 1.00 98.38 102 ILE A N 1
ATOM 792 C CA . ILE A 1 102 ? 7.375 11.443 -0.486 1.00 98.38 102 ILE A CA 1
ATOM 793 C C . ILE A 1 102 ? 7.881 12.208 0.741 1.00 98.38 102 ILE A C 1
ATOM 795 O O . ILE A 1 102 ? 7.355 12.005 1.833 1.00 98.38 102 ILE A O 1
ATOM 799 N N . LEU A 1 103 ? 8.836 13.130 0.584 1.00 98.44 103 LEU A N 1
ATOM 800 C CA . LEU A 1 103 ? 9.289 13.983 1.687 1.00 98.44 103 LEU A CA 1
ATOM 801 C C . LEU A 1 103 ? 8.160 14.889 2.191 1.00 98.44 103 LEU A C 1
ATOM 803 O O . LEU A 1 103 ? 7.932 14.965 3.397 1.00 98.44 103 LEU A O 1
ATOM 807 N N . LEU A 1 104 ? 7.400 15.509 1.282 1.00 98.00 104 LEU A N 1
ATOM 808 C CA . LEU A 1 104 ? 6.222 16.305 1.640 1.00 98.00 104 LEU A CA 1
ATOM 809 C C . LEU A 1 104 ? 5.177 15.459 2.389 1.00 98.00 104 LEU A C 1
ATOM 811 O O . LEU A 1 104 ? 4.622 15.899 3.401 1.00 98.00 104 LEU A O 1
ATOM 815 N N . TYR A 1 105 ? 4.935 14.233 1.915 1.00 97.69 105 TYR A N 1
ATOM 816 C CA . TYR A 1 105 ? 4.034 13.287 2.572 1.00 97.69 105 TYR A CA 1
ATOM 817 C C . TYR A 1 105 ? 4.498 12.950 3.995 1.00 97.69 105 TYR A C 1
ATOM 819 O O . TYR A 1 105 ? 3.714 13.070 4.935 1.00 97.69 105 TYR A O 1
ATOM 827 N N . ILE A 1 106 ? 5.777 12.602 4.177 1.00 97.56 106 ILE A N 1
ATOM 828 C CA . ILE A 1 106 ? 6.355 12.285 5.491 1.00 97.56 106 ILE A CA 1
ATOM 829 C C . ILE A 1 106 ? 6.220 13.477 6.442 1.00 97.56 106 ILE A C 1
ATOM 831 O O . ILE A 1 106 ? 5.721 13.306 7.553 1.00 97.56 106 ILE A O 1
ATOM 835 N N . CYS A 1 107 ? 6.583 14.688 6.006 1.00 96.81 107 CYS A N 1
ATOM 836 C CA . CYS A 1 107 ? 6.424 15.901 6.814 1.00 96.81 107 CYS A CA 1
ATOM 837 C C . CYS A 1 107 ? 4.966 16.108 7.249 1.00 96.81 107 CYS A C 1
ATOM 839 O O . CYS A 1 107 ? 4.700 16.431 8.407 1.00 96.81 107 CYS A O 1
ATOM 841 N N . THR A 1 108 ? 4.018 15.873 6.338 1.00 95.19 108 THR A N 1
ATOM 842 C CA . THR A 1 108 ? 2.584 15.998 6.622 1.00 95.19 108 THR A CA 1
ATOM 843 C C . THR A 1 108 ? 2.122 14.972 7.656 1.00 95.19 108 THR A C 1
ATOM 845 O O . THR A 1 108 ? 1.443 15.337 8.615 1.00 95.19 108 THR A O 1
ATOM 848 N N . ILE A 1 109 ? 2.504 13.701 7.501 1.00 93.81 109 ILE A N 1
ATOM 849 C CA . ILE A 1 109 ? 2.130 12.641 8.444 1.00 93.81 109 ILE A CA 1
ATOM 850 C C . ILE A 1 109 ? 2.751 12.881 9.819 1.00 93.81 109 ILE A C 1
ATOM 852 O O . ILE A 1 109 ? 2.039 12.788 10.815 1.00 93.81 109 ILE A O 1
ATOM 856 N N . LEU A 1 110 ? 4.031 13.259 9.899 1.00 94.19 110 LEU A N 1
ATOM 857 C CA . LEU A 1 110 ? 4.686 13.565 11.175 1.00 94.19 110 LEU A CA 1
ATOM 858 C C . LEU A 1 110 ? 4.008 14.737 11.895 1.00 94.19 110 LEU A C 1
ATOM 860 O O . LEU A 1 110 ? 3.729 14.643 13.091 1.00 94.19 110 LEU A O 1
ATOM 864 N N . TYR A 1 111 ? 3.670 15.804 11.163 1.00 94.44 111 TYR A N 1
ATOM 865 C CA . TYR A 1 111 ? 2.914 16.933 11.709 1.00 94.44 111 TYR A CA 1
ATOM 866 C C . TYR A 1 111 ? 1.551 16.491 12.263 1.00 94.44 111 TYR A C 1
ATOM 868 O O . TYR A 1 111 ? 1.175 16.860 13.376 1.00 94.44 111 TYR A O 1
ATOM 876 N N . GLN A 1 112 ? 0.813 15.663 11.520 1.00 91.69 112 GLN A N 1
ATOM 877 C CA . GLN A 1 112 ? -0.500 15.184 11.955 1.00 91.69 112 GLN A CA 1
ATOM 878 C C . GLN A 1 112 ? -0.414 14.207 13.132 1.00 91.69 112 GLN A C 1
ATOM 880 O O . GLN A 1 112 ? -1.240 14.291 14.039 1.00 91.69 112 GLN A O 1
ATOM 885 N N . MET A 1 113 ? 0.580 13.319 13.159 1.00 90.44 113 MET A N 1
ATOM 886 C CA . MET A 1 113 ? 0.798 12.396 14.275 1.00 90.44 113 MET A CA 1
ATOM 887 C C . MET A 1 113 ? 1.155 13.135 15.566 1.00 90.44 113 MET A C 1
ATOM 889 O O . MET A 1 113 ? 0.677 12.748 16.626 1.00 90.44 113 MET A O 1
ATOM 893 N N . ASN A 1 114 ? 1.936 14.216 15.481 1.00 91.56 114 ASN A N 1
ATOM 894 C CA . ASN A 1 114 ? 2.290 15.026 16.648 1.00 91.56 114 ASN A CA 1
ATOM 895 C C . ASN A 1 114 ? 1.082 15.762 17.254 1.00 91.56 114 ASN A C 1
ATOM 897 O O . ASN A 1 114 ? 1.025 15.974 18.461 1.00 91.56 114 ASN A O 1
ATOM 901 N N . ASN A 1 115 ? 0.105 16.133 16.423 1.00 89.25 115 ASN A N 1
ATOM 902 C CA . ASN A 1 115 ? -1.056 16.920 16.846 1.00 89.25 115 ASN A CA 1
ATOM 903 C C . ASN A 1 115 ? -2.268 16.075 17.267 1.00 89.25 115 ASN A C 1
ATOM 905 O O . ASN A 1 115 ? -3.281 16.632 17.686 1.00 89.25 115 ASN A O 1
ATOM 909 N N . ASN A 1 116 ? -2.205 14.749 17.138 1.00 86.44 116 ASN A N 1
ATOM 910 C CA . ASN A 1 116 ? -3.324 13.859 17.440 1.00 86.44 116 ASN A CA 1
ATOM 911 C C . ASN A 1 116 ? -3.024 12.940 18.627 1.00 86.44 116 ASN A C 1
ATOM 913 O O . ASN A 1 116 ? -1.888 12.541 18.870 1.00 86.44 116 ASN A O 1
ATOM 917 N N . SER A 1 117 ? -4.071 12.584 19.373 1.00 78.31 117 SER A N 1
ATOM 918 C CA . SER A 1 117 ? -3.956 11.656 20.497 1.00 78.31 117 SER A CA 1
ATOM 919 C C . SER A 1 117 ? -3.656 10.227 20.036 1.00 78.31 117 SER A C 1
ATOM 921 O O . SER A 1 117 ? -3.986 9.830 18.918 1.00 78.31 117 SER A O 1
ATOM 923 N N . LYS A 1 118 ? -3.041 9.431 20.922 1.00 81.31 118 LYS A N 1
ATOM 924 C CA . LYS A 1 118 ? -2.747 8.016 20.658 1.00 81.31 118 LYS A CA 1
ATOM 925 C C . LYS A 1 118 ? -4.036 7.242 20.371 1.00 81.31 118 LYS A C 1
ATOM 927 O O . LYS A 1 118 ? -5.012 7.350 21.111 1.00 81.31 118 LYS A O 1
ATOM 932 N N . PHE A 1 119 ? -4.004 6.425 19.324 1.00 83.06 119 PHE A N 1
ATOM 933 C CA . PHE A 1 119 ? -5.086 5.515 18.965 1.00 83.06 119 PHE A CA 1
ATOM 934 C C . PHE A 1 119 ? -4.828 4.166 19.627 1.00 83.06 119 PHE A C 1
ATOM 936 O O . PHE A 1 119 ? -3.833 3.518 19.327 1.00 83.06 119 PHE A O 1
ATOM 943 N N . THR A 1 120 ? -5.688 3.771 20.564 1.00 81.94 120 THR A N 1
ATOM 944 C CA . THR A 1 120 ? -5.460 2.573 21.391 1.00 81.94 120 THR A CA 1
ATOM 945 C C . THR A 1 120 ? -6.504 1.483 21.200 1.00 81.94 120 THR A C 1
ATOM 947 O O . THR A 1 120 ? -6.263 0.350 21.608 1.00 81.94 120 THR A O 1
ATOM 950 N N . CYS A 1 121 ? -7.650 1.796 20.591 1.00 88.81 121 CYS A N 1
ATOM 951 C CA . CYS A 1 121 ? -8.665 0.798 20.287 1.00 88.81 121 CYS A CA 1
ATOM 952 C C . CYS A 1 121 ? -9.514 1.186 19.076 1.00 88.81 121 CYS A C 1
ATOM 954 O O . CYS A 1 121 ? -9.933 2.340 18.954 1.00 88.81 121 CYS A O 1
ATOM 956 N N . ILE A 1 122 ? -9.807 0.197 18.232 1.00 88.50 122 ILE A N 1
ATOM 957 C CA . ILE A 1 122 ? -10.814 0.274 17.170 1.00 88.50 122 ILE A CA 1
ATOM 958 C C . ILE A 1 122 ? -11.907 -0.751 17.435 1.00 88.50 122 ILE A C 1
ATOM 960 O O . ILE A 1 122 ? -11.631 -1.891 17.819 1.00 88.50 122 ILE A O 1
ATOM 964 N N . LYS A 1 123 ? -13.145 -0.342 17.159 1.00 87.88 123 LYS A N 1
ATOM 965 C CA . LYS A 1 123 ? -14.331 -1.195 17.158 1.00 87.88 123 LYS A CA 1
ATOM 966 C C . LYS A 1 123 ? -15.188 -0.917 15.921 1.00 87.88 123 LYS A C 1
ATOM 968 O O . LYS A 1 123 ? -15.084 0.172 15.347 1.00 87.88 123 LYS A O 1
ATOM 973 N N . PRO A 1 124 ? -16.034 -1.868 15.497 1.00 83.81 124 PRO A N 1
ATOM 974 C CA . PRO A 1 124 ? -17.131 -1.544 14.599 1.00 83.81 124 PRO A CA 1
ATOM 975 C C . PRO A 1 124 ? -18.051 -0.516 15.275 1.00 83.81 124 PRO A C 1
ATOM 977 O O . PRO A 1 124 ? -18.190 -0.486 16.498 1.00 83.81 124 PRO A O 1
ATOM 980 N N . SER A 1 125 ? -18.651 0.354 14.470 1.00 75.12 125 SER A N 1
ATOM 981 C CA . SER A 1 125 ? -19.656 1.312 14.936 1.00 75.12 125 SER A CA 1
ATOM 982 C C . SER A 1 125 ? -21.044 0.714 14.743 1.00 75.12 125 SER A C 1
ATOM 984 O O . SER A 1 125 ? -21.260 0.016 13.759 1.00 75.12 125 SER A O 1
ATOM 986 N N . ASP A 1 126 ? -22.017 1.074 15.580 1.00 70.69 126 ASP A N 1
ATOM 987 C CA . ASP A 1 126 ? -23.421 0.659 15.405 1.00 70.69 126 ASP A CA 1
ATOM 988 C C . ASP A 1 126 ? -23.994 1.026 14.024 1.00 70.69 126 ASP A C 1
ATOM 990 O O . ASP A 1 126 ? -24.943 0.413 13.542 1.00 70.69 126 ASP A O 1
ATOM 994 N N . LYS A 1 127 ? -23.408 2.032 13.361 1.00 73.69 127 LYS A N 1
ATOM 995 C CA . LYS A 1 127 ? -23.806 2.476 12.019 1.00 73.69 127 LYS A CA 1
ATOM 996 C C . LYS A 1 127 ? -23.087 1.732 10.893 1.00 73.69 127 LYS A C 1
ATOM 998 O O . LYS A 1 127 ? -23.536 1.799 9.751 1.00 73.69 127 LYS A O 1
ATOM 1003 N N . CYS A 1 128 ? -21.972 1.063 11.186 1.00 74.75 128 CYS A N 1
ATOM 1004 C CA . CYS A 1 128 ? -21.057 0.526 10.186 1.00 74.75 128 CYS A CA 1
ATOM 1005 C C . CYS A 1 128 ? -20.768 -0.960 10.441 1.00 74.75 128 CYS A C 1
ATOM 1007 O O . CYS A 1 128 ? -20.198 -1.326 11.460 1.00 74.75 128 CYS A O 1
ATOM 1009 N N . ILE A 1 129 ? -21.076 -1.809 9.457 1.00 77.19 129 ILE A N 1
ATOM 1010 C CA . ILE A 1 129 ? -20.873 -3.269 9.543 1.00 77.19 129 ILE A CA 1
ATOM 1011 C C . ILE A 1 129 ? -19.382 -3.644 9.693 1.00 77.19 129 ILE A C 1
ATOM 1013 O O . ILE A 1 129 ? -19.058 -4.684 10.253 1.00 77.19 129 ILE A O 1
ATOM 1017 N N . GLY A 1 130 ? -18.462 -2.814 9.188 1.00 80.56 130 GLY A N 1
ATOM 1018 C CA . GLY A 1 130 ? -17.017 -3.056 9.251 1.00 80.56 130 GLY A CA 1
ATOM 1019 C C . GLY A 1 130 ? -16.287 -2.211 10.296 1.00 80.56 130 GLY A C 1
ATOM 1020 O O . GLY A 1 130 ? -16.838 -1.259 10.852 1.00 80.56 130 GLY A O 1
ATOM 1021 N N . LEU A 1 131 ? -15.002 -2.522 10.508 1.00 84.88 131 LEU A N 1
ATOM 1022 C CA . LEU A 1 131 ? -14.127 -1.697 11.346 1.00 84.88 131 LEU A CA 1
ATOM 1023 C C . LEU A 1 131 ? -13.999 -0.287 10.763 1.00 84.88 131 LEU A C 1
ATOM 1025 O O . LEU A 1 131 ? -13.693 -0.110 9.579 1.00 84.88 131 LEU A O 1
ATOM 1029 N N . ASN A 1 132 ? -14.190 0.711 11.621 1.00 79.88 132 ASN A N 1
ATOM 1030 C CA . ASN A 1 132 ? -14.014 2.108 11.268 1.00 79.88 132 ASN A CA 1
ATOM 1031 C C . ASN A 1 132 ? -12.665 2.607 11.802 1.00 79.88 132 ASN A C 1
ATOM 1033 O O . ASN A 1 132 ? -12.435 2.661 13.008 1.00 79.88 132 ASN A O 1
ATOM 1037 N N . LEU A 1 133 ? -11.758 2.959 10.892 1.00 83.25 133 LEU A N 1
ATOM 1038 C CA . LEU A 1 133 ? -10.461 3.526 11.245 1.00 83.25 133 LEU A CA 1
ATOM 1039 C C . LEU A 1 133 ? -10.597 5.031 11.506 1.00 83.25 133 LEU A C 1
ATOM 1041 O O . LEU A 1 133 ? -10.195 5.859 10.685 1.00 83.25 133 LEU A O 1
ATOM 1045 N N . ASP A 1 134 ? -11.160 5.390 12.657 1.00 78.12 134 ASP A N 1
ATOM 1046 C CA . ASP A 1 134 ? -11.520 6.777 12.986 1.00 78.12 134 ASP A CA 1
ATOM 1047 C C . ASP A 1 134 ? -10.350 7.772 12.959 1.00 78.12 134 ASP A C 1
ATOM 1049 O O . ASP A 1 134 ? -10.567 8.981 12.853 1.00 78.12 134 ASP A O 1
ATOM 1053 N N . TRP A 1 135 ? -9.099 7.304 13.008 1.00 81.88 135 TRP A N 1
ATOM 1054 C CA . TRP A 1 135 ? -7.937 8.179 12.838 1.00 81.88 135 TRP A CA 1
ATOM 1055 C C . TRP A 1 135 ? -7.906 8.895 11.490 1.00 81.88 135 TRP A C 1
ATOM 1057 O O . TRP A 1 135 ? -7.457 10.037 11.443 1.00 81.88 135 TRP A O 1
ATOM 1067 N N . TRP A 1 136 ? -8.439 8.296 10.418 1.00 81.44 136 TRP A N 1
ATOM 1068 C CA . TRP A 1 136 ? -8.522 8.958 9.111 1.00 81.44 136 TRP A CA 1
ATOM 1069 C C . TRP A 1 136 ? -9.398 10.213 9.159 1.00 81.44 136 TRP A C 1
ATOM 1071 O O . TRP A 1 136 ? -9.110 11.184 8.464 1.00 81.44 136 TRP A O 1
ATOM 1081 N N . ASN A 1 137 ? -10.411 10.232 10.030 1.00 80.12 137 ASN A N 1
ATOM 1082 C CA . ASN A 1 137 ? -11.278 11.395 10.224 1.00 80.12 137 ASN A CA 1
ATOM 1083 C C . ASN A 1 137 ? -10.595 12.494 11.050 1.00 80.12 137 ASN A C 1
ATOM 1085 O O . ASN A 1 137 ? -10.868 13.676 10.853 1.00 80.12 137 ASN A O 1
ATOM 1089 N N . LYS A 1 138 ? -9.688 12.122 11.963 1.00 82.81 138 LYS A N 1
ATOM 1090 C CA . LYS A 1 138 ? -8.906 13.088 12.758 1.00 82.81 138 LYS A CA 1
ATOM 1091 C C . LYS A 1 138 ? -7.757 13.705 11.961 1.00 82.81 138 LYS A C 1
ATOM 1093 O O . LYS A 1 138 ? -7.352 14.843 12.189 1.00 82.81 138 LYS A O 1
ATOM 1098 N N . PHE A 1 139 ? -7.238 12.961 10.999 1.00 84.62 139 PHE A N 1
ATOM 1099 C CA . PHE A 1 139 ? -6.190 13.393 10.096 1.00 84.62 139 PHE A CA 1
ATOM 1100 C C . PHE A 1 139 ? -6.774 14.212 8.937 1.00 84.62 139 PHE A C 1
ATOM 1102 O O . PHE A 1 139 ? -7.181 13.673 7.906 1.00 84.62 139 PHE A O 1
ATOM 1109 N N . LYS A 1 140 ? -6.819 15.542 9.094 1.00 83.69 140 LYS A N 1
ATOM 1110 C CA . LYS A 1 140 ? -7.409 16.461 8.103 1.00 83.69 140 LYS A CA 1
ATOM 1111 C C . LYS A 1 140 ? -6.847 16.214 6.696 1.00 83.69 140 LYS A C 1
ATOM 1113 O O . LYS A 1 140 ? -5.640 16.308 6.478 1.00 83.69 140 LYS A O 1
ATOM 1118 N N . ASN A 1 141 ? -7.740 15.929 5.744 1.00 86.50 141 ASN A N 1
ATOM 1119 C CA . ASN A 1 141 ? -7.442 15.663 4.326 1.00 86.50 141 ASN A CA 1
ATOM 1120 C C . ASN A 1 141 ? -6.451 14.515 4.062 1.00 86.50 141 ASN A C 1
ATOM 1122 O O . ASN A 1 141 ? -5.997 14.341 2.932 1.00 86.50 141 ASN A O 1
ATOM 1126 N N . SER A 1 142 ? -6.106 13.721 5.069 1.00 84.06 142 SER A N 1
ATOM 1127 C CA . SER A 1 142 ? -5.032 12.737 4.958 1.00 84.06 142 SER A CA 1
ATOM 1128 C C . SER A 1 142 ? -5.321 11.650 3.940 1.00 84.06 142 SER A C 1
ATOM 1130 O O . SER A 1 142 ? -4.411 11.291 3.208 1.00 84.06 142 SER A O 1
ATOM 1132 N N . GLY A 1 143 ? -6.563 11.164 3.836 1.00 88.06 143 GLY A N 1
ATOM 1133 C CA . GLY A 1 143 ? -6.920 10.138 2.851 1.00 88.06 143 GLY A CA 1
ATOM 1134 C C . GLY A 1 143 ? -6.670 10.603 1.414 1.00 88.06 143 GLY A C 1
ATOM 1135 O O . GLY A 1 143 ? -6.163 9.850 0.588 1.00 88.06 143 GLY A O 1
ATOM 1136 N N . PHE A 1 144 ? -6.947 11.879 1.135 1.00 91.00 144 PHE A N 1
ATOM 1137 C CA . PHE A 1 144 ? -6.679 12.494 -0.163 1.00 91.00 144 PHE A CA 1
ATOM 1138 C C . PHE A 1 144 ? -5.179 12.673 -0.415 1.00 91.00 144 PHE A C 1
ATOM 1140 O O . PHE A 1 144 ? -4.692 12.326 -1.488 1.00 91.00 144 PHE A O 1
ATOM 1147 N N . ILE A 1 145 ? -4.442 13.165 0.585 1.00 93.81 145 ILE A N 1
ATOM 1148 C CA . ILE A 1 145 ? -2.984 13.336 0.508 1.00 93.81 145 ILE A CA 1
ATOM 1149 C C . ILE A 1 145 ? -2.307 11.980 0.281 1.00 93.81 145 ILE A C 1
ATOM 1151 O O . ILE A 1 145 ? -1.520 11.840 -0.647 1.00 93.81 145 ILE A O 1
ATOM 1155 N N . TYR A 1 146 ? -2.681 10.968 1.065 1.00 94.12 146 TYR A N 1
ATOM 1156 C CA . TYR A 1 146 ? -2.251 9.581 0.915 1.00 94.12 146 TYR A CA 1
ATOM 1157 C C . TYR A 1 146 ? -2.493 9.066 -0.509 1.00 94.12 146 TYR A C 1
ATOM 1159 O O . TYR A 1 146 ? -1.565 8.557 -1.141 1.00 94.12 146 TYR A O 1
ATOM 1167 N N . LEU A 1 147 ? -3.709 9.242 -1.038 1.00 94.25 147 LEU A N 1
ATOM 1168 C CA . LEU A 1 147 ? -4.072 8.747 -2.363 1.00 94.25 147 LEU A CA 1
ATOM 1169 C C . LEU A 1 147 ? -3.248 9.434 -3.456 1.00 94.25 147 LEU A C 1
ATOM 1171 O O . LEU A 1 147 ? -2.694 8.755 -4.317 1.00 94.25 147 LEU A O 1
ATOM 1175 N N . ILE A 1 148 ? -3.127 10.764 -3.411 1.00 96.94 148 ILE A N 1
ATOM 1176 C CA . ILE A 1 148 ? -2.324 11.518 -4.382 1.00 96.94 148 ILE A CA 1
ATOM 1177 C C . ILE A 1 148 ? -0.864 11.094 -4.326 1.00 96.94 148 ILE A C 1
ATOM 1179 O O . ILE A 1 148 ? -0.271 10.848 -5.374 1.00 96.94 148 ILE A O 1
ATOM 1183 N N . THR A 1 149 ? -0.284 10.993 -3.129 1.00 98.00 149 THR A N 1
ATOM 1184 C CA . THR A 1 149 ? 1.105 10.560 -2.963 1.00 98.00 149 THR A CA 1
ATOM 1185 C C . THR A 1 149 ? 1.296 9.171 -3.560 1.00 98.00 149 THR A C 1
ATOM 1187 O O . THR A 1 149 ? 2.203 8.983 -4.367 1.00 98.00 149 THR A O 1
ATOM 1190 N N . LEU A 1 150 ? 0.428 8.211 -3.231 1.00 97.62 150 LEU A N 1
ATOM 1191 C CA . LEU A 1 150 ? 0.527 6.848 -3.749 1.00 97.62 150 LEU A CA 1
ATOM 1192 C C . LEU A 1 150 ? 0.430 6.808 -5.284 1.00 97.62 150 LEU A C 1
ATOM 1194 O O . LEU A 1 150 ? 1.283 6.205 -5.936 1.00 97.62 150 LEU A O 1
ATOM 1198 N N . LEU A 1 151 ? -0.560 7.490 -5.869 1.00 98.06 151 LEU A N 1
ATOM 1199 C CA . LEU A 1 151 ? -0.743 7.551 -7.323 1.00 98.06 151 LEU A CA 1
ATOM 1200 C C . LEU A 1 151 ? 0.436 8.241 -8.020 1.00 98.06 151 LEU A C 1
ATOM 1202 O O . LEU A 1 151 ? 0.903 7.762 -9.053 1.00 98.06 151 LEU A O 1
ATOM 1206 N N . ALA A 1 152 ? 0.954 9.330 -7.450 1.00 98.31 152 ALA A N 1
ATOM 1207 C CA . ALA A 1 152 ? 2.121 10.025 -7.979 1.00 98.31 152 ALA A CA 1
ATOM 1208 C C . ALA A 1 152 ? 3.355 9.113 -7.977 1.00 98.31 152 ALA A C 1
ATOM 1210 O O . ALA A 1 152 ? 4.020 8.995 -9.003 1.00 98.31 152 ALA A O 1
ATOM 1211 N N . ILE A 1 153 ? 3.629 8.412 -6.872 1.00 98.44 153 ILE A N 1
ATOM 1212 C CA . ILE A 1 153 ? 4.744 7.458 -6.781 1.00 98.44 153 ILE A CA 1
ATOM 1213 C C . ILE A 1 153 ? 4.616 6.352 -7.837 1.00 98.44 153 ILE A C 1
ATOM 1215 O O . ILE A 1 153 ? 5.587 6.074 -8.545 1.00 98.44 153 ILE A O 1
ATOM 1219 N N . ILE A 1 154 ? 3.422 5.771 -8.002 1.00 98.00 154 ILE A N 1
ATOM 1220 C CA . ILE A 1 154 ? 3.165 4.739 -9.017 1.00 98.00 154 ILE A CA 1
ATOM 1221 C C . ILE A 1 154 ? 3.428 5.284 -10.427 1.00 98.00 154 ILE A C 1
ATOM 1223 O O . ILE A 1 154 ? 4.177 4.678 -11.190 1.00 98.00 154 ILE A O 1
ATOM 1227 N N . LEU A 1 155 ? 2.860 6.437 -10.785 1.00 98.06 155 LEU A N 1
ATOM 1228 C CA . LEU A 1 155 ? 2.999 7.008 -12.131 1.00 98.06 155 LEU A CA 1
ATOM 1229 C C . LEU A 1 155 ? 4.438 7.451 -12.443 1.00 98.06 155 LEU A C 1
ATOM 1231 O O . LEU A 1 155 ? 4.917 7.292 -13.572 1.00 98.06 155 LEU A O 1
ATOM 1235 N N . LEU A 1 156 ? 5.153 7.975 -11.448 1.00 98.06 156 LEU A N 1
ATOM 1236 C CA . LEU A 1 156 ? 6.532 8.430 -11.608 1.00 98.06 156 LEU A CA 1
ATOM 1237 C C . LEU A 1 156 ? 7.512 7.260 -11.753 1.00 98.06 156 LEU A C 1
ATOM 1239 O O . LEU A 1 156 ? 8.405 7.342 -12.600 1.00 98.06 156 LEU A O 1
ATOM 1243 N N . LEU A 1 157 ? 7.338 6.183 -10.975 1.00 97.94 157 LEU A N 1
ATOM 1244 C CA . LEU A 1 157 ? 8.355 5.136 -10.813 1.00 97.94 157 LEU A CA 1
ATOM 1245 C C . LEU A 1 157 ? 8.001 3.763 -11.412 1.00 97.94 157 LEU A C 1
ATOM 1247 O O . LEU A 1 157 ? 8.898 2.965 -11.658 1.00 97.94 157 LEU A O 1
ATOM 1251 N N . VAL A 1 158 ? 6.736 3.441 -11.686 1.00 97.44 158 VAL A N 1
ATOM 1252 C CA . VAL A 1 158 ? 6.396 2.127 -12.267 1.00 97.44 158 VAL A CA 1
ATOM 1253 C C . VAL A 1 158 ? 6.592 2.147 -13.780 1.00 97.44 158 VAL A C 1
ATOM 1255 O O . VAL A 1 158 ? 6.076 3.022 -14.482 1.00 97.44 158 VAL A O 1
ATOM 1258 N N . ARG A 1 159 ? 7.318 1.159 -14.313 1.00 95.06 159 ARG A N 1
ATOM 1259 C CA . ARG A 1 159 ? 7.465 0.927 -15.757 1.00 95.06 159 ARG A CA 1
ATOM 1260 C C . ARG A 1 159 ? 7.240 -0.551 -16.099 1.00 95.06 159 ARG A C 1
ATOM 1262 O O . ARG A 1 159 ? 7.686 -1.400 -15.330 1.00 95.06 159 ARG A O 1
ATOM 1269 N N . PRO A 1 160 ? 6.586 -0.865 -17.237 1.00 95.38 160 PRO A N 1
ATOM 1270 C CA . PRO A 1 160 ? 6.080 0.045 -18.276 1.00 95.38 160 PRO A CA 1
ATOM 1271 C C . PRO A 1 160 ? 4.895 0.916 -17.822 1.00 95.38 160 PRO A C 1
ATOM 1273 O O . PRO A 1 160 ? 4.177 0.583 -16.881 1.00 95.38 160 PRO A O 1
ATOM 1276 N N . MET A 1 161 ? 4.682 2.046 -18.509 1.00 95.69 161 MET A N 1
ATOM 1277 C CA . MET A 1 161 ? 3.636 3.022 -18.157 1.00 95.69 161 MET A CA 1
ATOM 1278 C C . MET A 1 161 ? 2.223 2.418 -18.2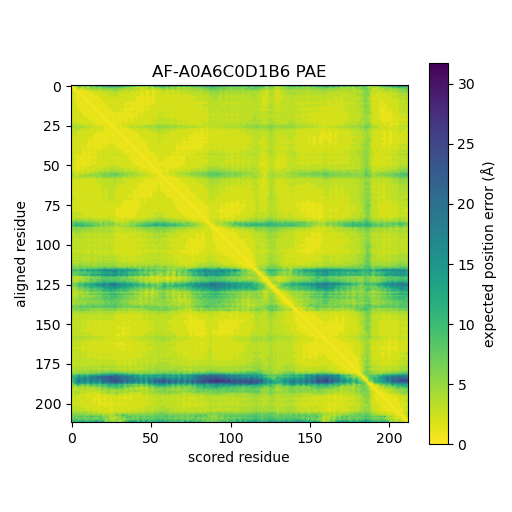00 1.00 95.69 161 MET A C 1
ATOM 1280 O O . MET A 1 161 ? 1.355 2.832 -17.440 1.00 95.69 161 MET A O 1
A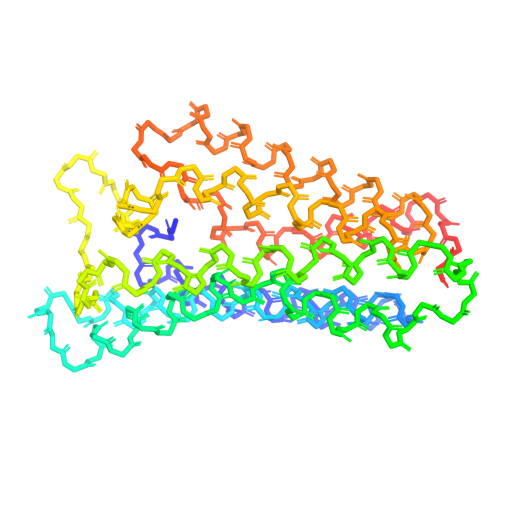TOM 1284 N N . SER A 1 162 ? 1.994 1.394 -19.029 1.00 96.88 162 SER A N 1
ATOM 1285 C CA . SER A 1 162 ? 0.728 0.653 -19.065 1.00 96.88 162 SER A CA 1
ATOM 1286 C C . SER A 1 162 ? 0.386 0.005 -17.719 1.00 96.88 162 SER A C 1
ATOM 1288 O O . SER A 1 162 ? -0.761 0.087 -17.291 1.00 96.88 162 SER A O 1
ATOM 1290 N N . ILE A 1 163 ? 1.369 -0.573 -17.016 1.00 96.88 163 ILE A N 1
ATOM 1291 C CA . ILE A 1 163 ? 1.171 -1.149 -15.676 1.00 96.88 163 ILE A CA 1
ATOM 1292 C C . ILE A 1 163 ? 0.927 -0.048 -14.643 1.00 96.88 163 ILE A C 1
ATOM 1294 O O . ILE A 1 163 ? 0.072 -0.210 -13.771 1.00 96.88 163 ILE A O 1
ATOM 1298 N N . ALA A 1 164 ? 1.631 1.082 -14.752 1.00 97.38 164 ALA A N 1
ATOM 1299 C CA . ALA A 1 164 ? 1.422 2.228 -13.869 1.00 97.38 164 ALA A CA 1
ATOM 1300 C C . ALA A 1 164 ? -0.010 2.774 -13.992 1.00 97.38 164 ALA A C 1
ATOM 1302 O O . ALA A 1 164 ? -0.709 2.920 -12.990 1.00 97.38 164 ALA A O 1
ATOM 1303 N N . ILE A 1 165 ? -0.474 3.006 -15.226 1.00 97.75 165 ILE A N 1
ATOM 1304 C CA . ILE A 1 165 ? -1.832 3.483 -15.520 1.00 97.75 165 ILE A CA 1
ATOM 1305 C C . ILE A 1 165 ? -2.870 2.467 -15.048 1.00 97.75 165 ILE A C 1
ATOM 1307 O O . ILE A 1 165 ? -3.808 2.847 -14.353 1.00 97.75 165 ILE A O 1
ATOM 1311 N N . PHE A 1 166 ? -2.687 1.185 -15.375 1.00 97.31 166 PHE A N 1
ATOM 1312 C CA . PHE A 1 166 ? -3.582 0.119 -14.931 1.00 97.31 166 PHE A CA 1
ATOM 1313 C C . PHE A 1 166 ? -3.719 0.096 -13.405 1.00 97.31 166 PHE A C 1
ATOM 1315 O O . PHE A 1 166 ? -4.831 0.086 -12.884 1.00 97.31 166 PHE A O 1
ATOM 1322 N N . SER A 1 167 ? -2.596 0.159 -12.686 1.00 96.69 167 SER A N 1
ATOM 1323 C CA . SER A 1 167 ? -2.584 0.123 -11.222 1.00 96.69 167 SER A CA 1
ATOM 1324 C C . SER A 1 167 ? -3.281 1.335 -10.612 1.00 96.69 167 SER A C 1
ATOM 1326 O O . SER A 1 167 ? -4.111 1.185 -9.717 1.00 96.69 167 SER A O 1
ATOM 1328 N N . SER A 1 168 ? -3.002 2.527 -11.139 1.00 97.31 168 SER A N 1
ATOM 1329 C CA . SER A 1 168 ? -3.645 3.769 -10.710 1.00 97.31 168 SER A CA 1
ATOM 1330 C C . SER A 1 168 ? -5.154 3.753 -10.957 1.00 97.31 168 SER A C 1
ATOM 1332 O O . SER A 1 168 ? -5.928 4.078 -10.056 1.00 97.31 168 SER A O 1
ATOM 1334 N N . LEU A 1 169 ? -5.593 3.324 -12.145 1.00 96.75 169 LEU A N 1
ATOM 1335 C CA . LEU A 1 169 ? -7.016 3.198 -12.470 1.00 96.75 169 LEU A CA 1
ATOM 1336 C C . LEU A 1 169 ? -7.706 2.176 -11.572 1.00 96.75 169 LEU A C 1
ATOM 1338 O O . LEU A 1 169 ? -8.805 2.439 -11.095 1.00 96.75 169 LEU A O 1
ATOM 1342 N N . PHE A 1 170 ? -7.060 1.043 -11.301 1.00 95.19 170 PHE A N 1
ATOM 1343 C CA . PHE A 1 170 ? -7.616 0.018 -10.428 1.00 95.19 170 PHE A CA 1
ATOM 1344 C C . PHE A 1 170 ? -7.848 0.544 -9.005 1.00 95.19 170 PHE A C 1
ATOM 1346 O O . PHE A 1 170 ? -8.930 0.347 -8.455 1.00 95.19 170 PHE A O 1
ATOM 1353 N N . ILE A 1 171 ? -6.883 1.279 -8.436 1.00 94.25 171 ILE A N 1
ATOM 1354 C CA . ILE A 1 171 ? -7.017 1.923 -7.117 1.00 94.25 171 ILE A CA 1
ATOM 1355 C C . ILE A 1 171 ? -8.171 2.939 -7.115 1.00 94.25 171 ILE A C 1
ATOM 1357 O O . ILE A 1 171 ? -8.994 2.939 -6.199 1.00 94.25 171 ILE A O 1
ATOM 1361 N N . ILE A 1 172 ? -8.269 3.784 -8.148 1.00 94.38 172 ILE A N 1
ATOM 1362 C CA . ILE A 1 172 ? -9.334 4.795 -8.258 1.00 94.38 172 ILE A CA 1
ATOM 1363 C C . ILE A 1 172 ? -10.709 4.130 -8.385 1.00 94.38 172 ILE A C 1
ATOM 1365 O O . ILE A 1 172 ? -11.633 4.485 -7.657 1.00 94.38 172 ILE A O 1
ATOM 1369 N N . ILE A 1 173 ? -10.851 3.146 -9.276 1.00 93.12 173 ILE A N 1
ATOM 1370 C CA . ILE A 1 173 ? -12.106 2.412 -9.483 1.00 93.12 173 ILE A CA 1
ATOM 1371 C C . ILE A 1 173 ? -12.527 1.721 -8.186 1.00 93.12 173 ILE A C 1
ATOM 1373 O O . ILE A 1 173 ? -13.686 1.820 -7.788 1.00 93.12 173 ILE A O 1
ATOM 1377 N N . ALA A 1 174 ? -11.592 1.078 -7.489 1.00 90.38 174 ALA A N 1
ATOM 1378 C CA . ALA A 1 174 ? -11.862 0.441 -6.209 1.00 90.38 174 ALA A CA 1
ATOM 1379 C C . ALA A 1 174 ? -12.361 1.425 -5.150 1.00 90.38 174 ALA A C 1
ATOM 1381 O O . ALA A 1 174 ? -13.326 1.125 -4.444 1.00 90.38 174 ALA A O 1
ATOM 1382 N N . LEU A 1 175 ? -11.751 2.609 -5.068 1.00 88.88 175 LEU A N 1
ATOM 1383 C CA . LEU A 1 175 ? -12.205 3.668 -4.174 1.00 88.88 175 LEU A CA 1
ATOM 1384 C C . LEU A 1 175 ? -13.620 4.140 -4.533 1.00 88.88 175 LEU A C 1
ATOM 1386 O O . LEU A 1 175 ? -14.467 4.227 -3.647 1.00 88.88 175 LEU A O 1
ATOM 1390 N N . LEU A 1 176 ? -13.901 4.393 -5.815 1.00 90.19 176 LEU A N 1
ATOM 1391 C CA . LEU A 1 176 ? -15.223 4.833 -6.277 1.00 90.19 176 LEU A CA 1
ATOM 1392 C C . LEU A 1 176 ? -16.310 3.789 -5.992 1.0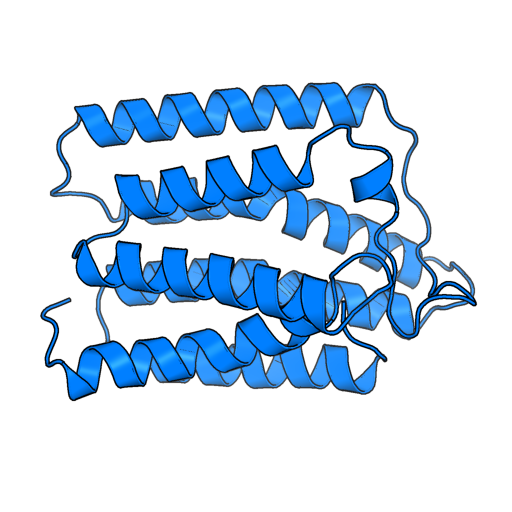0 90.19 176 LEU A C 1
ATOM 1394 O O . LEU A 1 176 ? -17.397 4.134 -5.527 1.00 90.19 176 LEU A O 1
ATOM 1398 N N . ILE A 1 177 ? -16.011 2.509 -6.224 1.00 88.06 177 ILE A N 1
ATOM 1399 C CA . ILE A 1 177 ? -16.904 1.399 -5.876 1.00 88.06 177 ILE A CA 1
ATOM 1400 C C . ILE A 1 177 ? -17.111 1.359 -4.357 1.00 88.06 177 ILE A C 1
ATOM 1402 O O . ILE A 1 177 ? -18.251 1.283 -3.903 1.00 88.06 177 ILE A O 1
ATOM 1406 N N . SER A 1 178 ? -16.041 1.486 -3.566 1.00 84.69 178 SER A N 1
ATOM 1407 C CA . SER A 1 178 ? -16.131 1.528 -2.101 1.00 84.69 178 SER A CA 1
ATOM 1408 C C . SER A 1 178 ? -17.066 2.646 -1.624 1.00 84.69 178 SER A C 1
ATOM 1410 O O . SER A 1 178 ? -17.988 2.388 -0.857 1.00 84.69 178 SER A O 1
ATOM 1412 N N . MET A 1 179 ? -16.901 3.863 -2.150 1.00 84.38 179 MET A N 1
ATOM 1413 C CA . MET A 1 179 ? -17.736 5.019 -1.803 1.00 84.38 179 MET A CA 1
ATOM 1414 C C . MET A 1 179 ? -19.206 4.840 -2.199 1.00 84.38 179 MET A C 1
ATOM 1416 O O . MET A 1 179 ? -20.093 5.313 -1.494 1.00 84.38 179 MET A O 1
ATOM 1420 N N . LYS A 1 180 ? -19.478 4.172 -3.327 1.00 86.88 180 LYS A N 1
ATOM 1421 C CA . LYS A 1 180 ? -20.846 3.963 -3.818 1.00 86.88 180 LYS A CA 1
ATOM 1422 C C . LYS A 1 180 ? -21.608 2.917 -3.006 1.00 86.88 180 LYS A C 1
ATOM 1424 O O . LYS A 1 180 ? -22.794 3.099 -2.749 1.00 86.88 180 LYS A O 1
ATOM 1429 N N . PHE A 1 181 ? -20.953 1.813 -2.655 1.00 82.31 181 PHE A N 1
ATOM 1430 C CA . PHE A 1 181 ? -21.615 0.671 -2.017 1.00 82.31 181 PHE A CA 1
ATOM 1431 C C . PHE A 1 181 ? -21.538 0.693 -0.489 1.00 82.31 181 PHE A C 1
ATOM 1433 O O . PHE A 1 181 ? -22.337 0.022 0.161 1.00 82.31 181 PHE A O 1
ATOM 1440 N N . TYR A 1 182 ? -20.622 1.467 0.096 1.00 75.56 182 TYR A N 1
ATOM 1441 C CA . TYR A 1 182 ? -20.429 1.520 1.541 1.00 75.56 182 TYR A CA 1
ATOM 1442 C C . TYR A 1 182 ? -20.589 2.953 2.044 1.00 75.56 182 TYR A C 1
ATOM 1444 O O . TYR A 1 182 ? -19.685 3.779 1.961 1.00 75.56 182 TYR A O 1
ATOM 1452 N N . SER A 1 183 ? -21.765 3.222 2.613 1.00 63.25 183 SER A N 1
ATOM 1453 C CA . SER A 1 183 ? -22.175 4.519 3.172 1.00 63.25 183 SER A CA 1
ATOM 1454 C C . SER A 1 183 ? -21.393 4.943 4.421 1.00 63.25 183 SER A C 1
ATOM 1456 O O . SER A 1 183 ? -21.464 6.093 4.844 1.00 63.25 183 SER A O 1
ATOM 1458 N N . CYS A 1 184 ? -20.647 4.016 5.016 1.00 67.12 184 CYS A N 1
ATOM 1459 C CA . CYS A 1 184 ? -19.993 4.160 6.305 1.00 67.12 184 CYS A CA 1
ATOM 1460 C C . CYS A 1 184 ? -18.472 4.083 6.117 1.00 67.12 184 CYS A C 1
ATOM 1462 O O . CYS A 1 184 ? -17.915 2.990 6.041 1.00 67.12 184 CYS A O 1
ATOM 1464 N N . ASN A 1 185 ? -17.819 5.244 5.985 1.00 58.47 185 ASN A N 1
ATOM 1465 C CA . ASN A 1 185 ? -16.360 5.420 5.911 1.00 58.47 185 ASN A CA 1
ATOM 1466 C C . ASN A 1 185 ? -15.604 4.429 4.999 1.00 58.47 185 ASN A C 1
ATOM 1468 O O . ASN A 1 185 ? -14.602 3.863 5.409 1.00 58.47 185 ASN A O 1
ATOM 1472 N N . SER A 1 186 ? -16.064 4.221 3.760 1.00 56.59 186 SER A N 1
ATOM 1473 C CA . SER A 1 186 ? -15.333 3.674 2.591 1.00 56.59 186 SER A CA 1
ATOM 1474 C C . SER A 1 186 ? -14.308 2.523 2.733 1.00 56.59 186 SER A C 1
ATOM 1476 O O . SER A 1 186 ? -13.324 2.557 1.979 1.00 56.59 186 SER A O 1
ATOM 1478 N N . PRO A 1 187 ? -14.441 1.456 3.556 1.00 53.84 187 PRO A N 1
ATOM 1479 C CA . PRO A 1 187 ? -13.249 0.666 3.806 1.00 53.84 187 PRO A CA 1
ATOM 1480 C C . PRO A 1 187 ? -13.382 -0.791 3.293 1.00 53.84 187 PRO A C 1
ATOM 1482 O O . PRO A 1 187 ? -12.364 -1.425 3.036 1.00 53.84 187 PRO A O 1
ATOM 1485 N N . SER A 1 188 ? -14.558 -1.409 3.183 1.00 56.81 188 SER A N 1
ATOM 1486 C CA . SER A 1 188 ? -14.707 -2.876 3.008 1.00 56.81 188 SER A CA 1
ATOM 1487 C C . SER A 1 188 ? -14.172 -3.415 1.680 1.00 56.81 188 SER A C 1
ATOM 1489 O O . SER A 1 188 ? -13.600 -4.501 1.676 1.00 56.81 188 SER A O 1
ATOM 1491 N N . MET A 1 189 ? -14.245 -2.659 0.580 1.00 65.44 189 MET A N 1
ATOM 1492 C CA . MET A 1 189 ? -13.685 -3.118 -0.700 1.00 65.44 189 MET A CA 1
ATOM 1493 C C . MET A 1 189 ? -12.162 -3.231 -0.670 1.00 65.44 189 MET A C 1
ATOM 1495 O O . MET A 1 189 ? -11.614 -4.109 -1.330 1.00 65.44 189 MET A O 1
ATOM 1499 N N . TRP A 1 190 ? -11.476 -2.429 0.149 1.00 75.44 190 TRP A N 1
ATOM 1500 C CA . TRP A 1 190 ? -10.021 -2.519 0.318 1.00 75.44 190 TRP A CA 1
ATOM 1501 C C . TRP A 1 190 ? -9.580 -3.871 0.889 1.00 75.44 190 TRP A C 1
ATOM 1503 O O . TRP A 1 190 ? -8.492 -4.344 0.569 1.00 75.44 190 TRP A O 1
ATOM 1513 N N . CYS A 1 191 ? -10.450 -4.527 1.668 1.00 81.94 191 CYS A N 1
ATOM 1514 C CA . CYS A 1 191 ? -10.222 -5.874 2.187 1.00 81.94 191 CYS A CA 1
ATOM 1515 C C . CYS A 1 191 ? -10.032 -6.894 1.060 1.00 81.94 191 CYS A C 1
ATOM 1517 O O . CYS A 1 191 ? -9.109 -7.696 1.106 1.00 81.94 191 CYS A O 1
ATOM 1519 N N . LEU A 1 192 ? -10.895 -6.847 0.043 1.00 83.69 192 LEU A N 1
ATOM 1520 C CA . LEU A 1 192 ? -10.872 -7.788 -1.080 1.00 83.69 192 LEU A CA 1
ATOM 1521 C C . LEU A 1 192 ? -9.943 -7.322 -2.202 1.00 83.69 192 LEU A C 1
ATOM 1523 O O . LEU A 1 192 ? -9.468 -8.134 -2.994 1.00 83.69 192 LEU A O 1
ATOM 1527 N N . LEU A 1 193 ? -9.640 -6.025 -2.247 1.00 86.00 193 LEU A N 1
ATOM 1528 C CA . LEU A 1 193 ? -8.794 -5.424 -3.267 1.00 86.00 193 LEU A CA 1
ATOM 1529 C C . LEU A 1 193 ? -7.421 -6.089 -3.362 1.00 86.00 193 LEU A C 1
ATOM 1531 O O . LEU A 1 193 ? -6.953 -6.374 -4.461 1.00 86.00 193 LEU A O 1
ATOM 1535 N N . VAL A 1 194 ? -6.811 -6.371 -2.211 1.00 85.06 194 VAL A N 1
ATOM 1536 C CA . VAL A 1 194 ? -5.488 -7.009 -2.112 1.00 85.06 194 VAL A CA 1
ATOM 1537 C C . VAL A 1 194 ? -5.465 -8.433 -2.671 1.00 85.06 194 VAL A C 1
ATOM 1539 O O . VAL A 1 194 ? -4.414 -8.897 -3.095 1.00 85.06 194 VAL A O 1
ATOM 1542 N N . VAL A 1 195 ? -6.616 -9.114 -2.707 1.00 92.62 195 VAL A N 1
ATOM 1543 C CA . VAL A 1 195 ? -6.761 -10.467 -3.268 1.00 92.62 195 VAL A CA 1
ATOM 1544 C C . VAL A 1 195 ? -7.029 -10.402 -4.771 1.00 92.62 195 VAL A C 1
ATOM 1546 O O . VAL A 1 195 ? -6.517 -11.204 -5.549 1.00 92.62 195 VAL A O 1
ATOM 1549 N N . VAL A 1 196 ? -7.847 -9.438 -5.194 1.00 94.25 196 VAL A N 1
ATOM 1550 C CA . VAL A 1 196 ? -8.314 -9.332 -6.580 1.00 94.25 196 VAL A CA 1
ATOM 1551 C C . VAL A 1 196 ? -7.272 -8.663 -7.480 1.00 94.25 196 VAL A C 1
ATOM 1553 O O . VAL A 1 196 ? -7.120 -9.062 -8.635 1.00 94.25 196 VAL A O 1
ATOM 1556 N N . TYR A 1 197 ? -6.517 -7.684 -6.974 1.00 95.50 197 TYR A N 1
ATOM 1557 C CA . TYR A 1 197 ? -5.530 -6.955 -7.773 1.00 95.50 197 TYR A CA 1
ATOM 1558 C C . TYR A 1 197 ? -4.488 -7.864 -8.450 1.00 95.50 197 TYR A C 1
ATOM 1560 O O . TYR A 1 197 ? -4.336 -7.748 -9.670 1.00 95.50 197 TYR A O 1
ATOM 1568 N N . PRO A 1 198 ? -3.793 -8.784 -7.743 1.00 96.31 198 PRO A N 1
ATOM 1569 C CA . PRO A 1 198 ? -2.757 -9.607 -8.367 1.00 96.31 198 PRO A CA 1
ATOM 1570 C C . PRO A 1 198 ? -3.302 -10.476 -9.506 1.00 96.31 198 PRO A C 1
ATOM 1572 O O . PRO A 1 198 ? -2.649 -10.642 -10.539 1.00 96.31 198 PRO A O 1
ATOM 1575 N N . LEU A 1 199 ? -4.535 -10.976 -9.357 1.00 95.94 199 LEU A N 1
ATOM 1576 C CA . LEU A 1 199 ? -5.220 -11.756 -10.389 1.00 95.94 199 LEU A CA 1
ATOM 1577 C C . LEU A 1 199 ? -5.484 -10.909 -11.637 1.00 95.94 199 LEU A C 1
ATOM 1579 O O . LEU A 1 199 ? -5.138 -11.307 -12.750 1.00 95.94 199 LEU A O 1
ATOM 1583 N N . PHE A 1 200 ? -6.046 -9.715 -11.453 1.00 96.62 200 PHE A N 1
ATOM 1584 C CA . PHE A 1 200 ? -6.355 -8.807 -12.554 1.00 96.62 200 PHE A CA 1
ATOM 1585 C C . PHE A 1 200 ? -5.096 -8.289 -13.253 1.00 96.62 200 PHE A C 1
ATOM 1587 O O . PHE A 1 200 ? -5.075 -8.230 -14.483 1.00 96.62 200 PHE A O 1
ATOM 1594 N N . LEU A 1 201 ? -4.030 -7.979 -12.508 1.00 97.12 201 LEU A N 1
ATOM 1595 C CA . LEU A 1 201 ? -2.748 -7.605 -13.104 1.00 97.12 201 LEU A CA 1
ATOM 1596 C C . LEU A 1 201 ? -2.153 -8.766 -13.913 1.00 97.12 201 LEU A C 1
ATOM 1598 O O . LEU A 1 201 ? -1.655 -8.552 -15.019 1.00 97.12 201 LEU A O 1
ATOM 1602 N N . THR A 1 202 ? -2.255 -9.997 -13.402 1.00 96.94 202 THR A N 1
ATOM 1603 C CA . THR A 1 202 ? -1.779 -11.190 -14.117 1.00 96.94 202 THR A CA 1
ATOM 1604 C C . THR A 1 202 ? -2.492 -11.359 -15.456 1.00 96.94 202 THR A C 1
ATOM 1606 O O . THR A 1 202 ? -1.845 -11.522 -16.496 1.00 96.94 202 THR A O 1
ATOM 1609 N N . LEU A 1 203 ? -3.824 -11.262 -15.445 1.00 96.38 203 LEU A N 1
ATOM 1610 C CA . LEU A 1 203 ? -4.646 -11.329 -16.652 1.00 96.38 203 LEU A CA 1
ATOM 1611 C C . LEU A 1 203 ? -4.308 -10.196 -17.624 1.00 96.38 203 LEU A C 1
ATOM 1613 O O . LEU A 1 203 ? -4.088 -10.457 -18.804 1.00 96.38 203 LEU A O 1
ATOM 1617 N N . PHE A 1 204 ? -4.203 -8.961 -17.132 1.00 96.38 204 PHE A N 1
ATOM 1618 C CA . PHE A 1 204 ? -3.873 -7.785 -17.937 1.00 96.38 204 PHE A CA 1
ATOM 1619 C C . PHE A 1 204 ? -2.548 -7.957 -18.690 1.00 96.38 204 PHE A C 1
ATOM 1621 O O . PHE A 1 204 ? -2.500 -7.775 -19.907 1.00 96.38 204 PHE A O 1
ATOM 1628 N N . VAL A 1 205 ? -1.486 -8.380 -17.999 1.00 95.69 205 VAL A N 1
ATOM 1629 C CA . VAL A 1 205 ? -0.168 -8.580 -18.617 1.00 95.69 205 VAL A CA 1
ATOM 1630 C C . VAL A 1 205 ? -0.179 -9.736 -19.620 1.00 95.69 205 VAL A C 1
ATOM 1632 O O . VAL A 1 205 ? 0.370 -9.591 -20.715 1.00 95.69 205 VAL A O 1
ATOM 1635 N N . LYS A 1 206 ? -0.809 -10.872 -19.286 1.00 94.44 206 LYS A N 1
ATOM 1636 C CA . LYS A 1 206 ? -0.834 -12.058 -20.162 1.00 94.44 206 LYS A CA 1
ATOM 1637 C C . LYS A 1 206 ? -1.703 -11.856 -21.404 1.00 94.44 206 LYS A C 1
ATOM 1639 O O . LYS A 1 206 ? -1.256 -12.187 -22.500 1.00 94.44 206 LYS A O 1
ATOM 1644 N N . ILE A 1 207 ? -2.907 -11.303 -21.251 1.00 93.19 207 ILE A N 1
ATOM 1645 C CA . ILE A 1 207 ? -3.858 -11.103 -22.357 1.00 93.19 207 ILE A CA 1
ATOM 1646 C C . ILE A 1 207 ? -3.323 -10.057 -23.336 1.00 93.19 207 ILE A C 1
ATOM 1648 O O . ILE A 1 207 ? -3.325 -10.285 -24.544 1.00 93.19 207 ILE A O 1
ATOM 1652 N N . LEU A 1 208 ? -2.811 -8.934 -22.825 1.00 90.50 208 LEU A N 1
ATOM 1653 C CA . LEU A 1 208 ? -2.306 -7.846 -23.666 1.00 90.50 208 LEU A CA 1
ATOM 1654 C C . LEU A 1 208 ? -0.845 -8.033 -24.096 1.00 90.50 208 LEU A C 1
ATOM 1656 O O . LEU A 1 208 ? -0.296 -7.163 -24.770 1.00 90.50 208 LEU A O 1
ATOM 1660 N N . LYS A 1 209 ? -0.212 -9.155 -23.720 1.00 90.69 209 LYS A N 1
ATOM 1661 C CA . LYS A 1 209 ? 1.188 -9.491 -24.038 1.00 90.69 209 LYS A CA 1
ATOM 1662 C C . LYS A 1 209 ? 2.152 -8.338 -23.731 1.00 90.69 209 LYS A C 1
ATOM 1664 O O . LYS A 1 209 ? 3.047 -8.025 -24.519 1.00 90.69 209 LYS A O 1
ATOM 1669 N N . ILE A 1 210 ? 1.954 -7.687 -22.586 1.00 87.75 210 ILE A N 1
ATOM 1670 C CA . ILE A 1 210 ? 2.781 -6.554 -22.169 1.00 87.75 210 ILE A CA 1
ATOM 1671 C C . ILE A 1 210 ? 4.183 -7.073 -21.857 1.00 87.75 210 ILE A C 1
ATOM 1673 O O . ILE A 1 210 ? 4.344 -8.002 -21.069 1.00 87.75 210 ILE A O 1
ATOM 1677 N N . LYS A 1 211 ? 5.201 -6.460 -22.466 1.00 85.56 211 LYS A N 1
ATOM 1678 C CA . LYS A 1 211 ? 6.599 -6.703 -22.099 1.00 85.56 211 LYS A CA 1
ATOM 1679 C C . LYS A 1 211 ? 6.882 -5.983 -20.784 1.00 85.56 211 LYS A C 1
ATOM 1681 O O . LYS A 1 211 ? 6.757 -4.75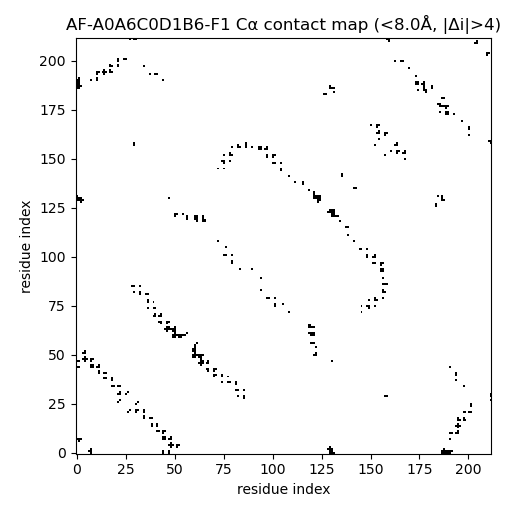8 -20.732 1.00 85.56 211 LYS A O 1
ATOM 1686 N N . VAL A 1 212 ? 7.204 -6.753 -19.748 1.00 82.50 212 VAL A N 1
ATOM 1687 C CA . VAL A 1 212 ? 7.503 -6.265 -18.394 1.00 82.50 212 VAL A CA 1
ATOM 1688 C C . VAL A 1 212 ? 8.969 -6.463 -18.077 1.00 82.50 212 VAL A C 1
ATOM 1690 O O . VAL A 1 212 ? 9.494 -7.529 -18.462 1.00 82.50 212 VAL A O 1
#

Nearest PDB structures (foldseek):
  8yns-assembly1_R  TM=3.720E-01  e=1.210E+00  Homo sapiens
  7rky-assembly1_R  TM=2.349E-01  e=8.758E+00  Human betaherpesvirus 5

Organism: NCBI:txid1070528

Secondary structure (DSSP, 8-state):
--SSHHHHHHHHHHHHHHHHHHHHHS--HHHHHHHHHHHHHHHHHHHHHHHHT-TT--HHHHHHHHHHHHHHHHHHHHHHHHHHHH-TTS-HHHHHHHHHHHHHHHHHHHHHHHHS-------EETTEEEE--THHHHSTTHHHHHHHHHHHHHHHH-SSHHHHHHHHHHHHHHHHHHHHH-TTTS-HHHHHHHHHHHHHHHHHHHHTT---

Radius of gyration: 17.18 Å; Cα contacts (8 Å, |Δi|>4): 280; chains: 1; bounding box: 41×34×49 Å

Solvent-accessible surface area (backbone atoms only — not comparable to full-atom values): 10989 Å² total; per-residue (Å²): 42,38,66,46,36,68,54,12,47,48,33,33,55,49,19,53,53,31,33,52,48,31,32,71,78,49,77,33,72,57,44,45,42,52,35,54,40,47,52,48,56,37,51,34,30,51,15,48,22,36,21,53,79,24,79,82,53,43,72,53,7,25,49,14,36,46,46,31,52,50,39,60,72,40,44,49,55,52,42,43,61,49,34,64,76,70,36,76,91,54,63,64,67,41,54,52,51,40,52,52,50,51,50,54,50,50,56,51,51,54,55,47,58,72,76,48,80,88,72,53,64,58,55,59,46,101,86,26,79,26,51,51,71,62,63,58,75,71,34,79,68,41,67,59,52,51,50,51,46,36,44,48,40,37,59,54,44,38,65,47,60,68,58,19,51,51,51,46,49,50,54,51,52,48,49,53,52,17,53,72,77,35,91,57,83,52,30,48,48,63,38,52,42,56,35,49,47,35,53,52,51,44,48,52,38,63,75,68,62,57,83,109

pLDDT: mean 91.76, std 8.52, range [53.84, 98.62]